Protein AF-Q2U167-F1 (afdb_monomer_lite)

pLDDT: mean 72.52, std 19.43, range [22.95, 98.12]

Foldseek 3Di:
DDDDDPPPPPPPVVVPPPPDAPFQDDPNDGDPDLADDAFDWDDDDLQKDKDFLPRPQWDWFAFADPLRFEAADDADDDDQDAGFGKTKGWFAFDLPDQWFKKKFAAAPLFDAQHKKWKAKQPDDIDIHTDHHPTMTIPTGRPPPSPVPDDSRDTMIIIMTGHTGMMIGGNPGDGHHDDAAPAEEEEEAAQQQQQPPPSVRNCRHPVCCVQVVVVRYGYYYHHDDPQASYHDHPSCCVVPNPDGHGTDLVVDDQHQEYEYHDDPVCVDPVNVPDPVNVVVVVVVVVVVSCVSRVNHWYWYWYDDVVDTDIDID

Radius of gyration: 22.04 Å; chains: 1; bounding box: 71×58×54 Å

InterPro domains:
  IPR013830 SGNH hydrolase-type esterase domain [PF13472] (187-299)
  IPR036514 SGNH hydrolase superfamily [G3DSA:3.40.50.1110] (180-308)
  IPR052762 Plant cell wall deacetylase/carbohydrate esterase [PTHR37834] (20-301)

Structure (mmCIF, N/CA/C/O backbone):
data_AF-Q2U167-F1
#
_entry.id   AF-Q2U167-F1
#
loop_
_atom_site.group_PDB
_atom_site.id
_atom_site.type_symbol
_atom_site.label_atom_id
_atom_site.label_alt_id
_atom_site.label_comp_id
_atom_site.label_asym_id
_atom_site.label_entity_id
_atom_site.label_seq_id
_atom_site.pdbx_PDB_ins_code
_atom_site.Cartn_x
_atom_site.Cartn_y
_atom_site.Cartn_z
_atom_site.occupancy
_atom_site.B_iso_or_equiv
_atom_site.auth_seq_id
_atom_site.auth_comp_id
_atom_site.auth_asym_id
_atom_site.auth_atom_id
_atom_site.pdbx_PDB_model_num
ATOM 1 N N . MET A 1 1 ? 42.298 40.281 26.535 1.00 43.62 1 MET A N 1
ATOM 2 C CA . MET A 1 1 ? 41.831 39.320 25.508 1.00 43.62 1 MET A CA 1
ATOM 3 C C . MET A 1 1 ? 41.510 38.003 26.213 1.00 43.62 1 MET A C 1
ATOM 5 O O . MET A 1 1 ? 42.345 37.119 26.258 1.00 43.62 1 MET A O 1
ATOM 9 N N . ILE A 1 2 ? 40.491 37.937 27.071 1.00 37.03 2 ILE A N 1
ATOM 10 C CA . ILE A 1 2 ? 39.039 38.041 26.816 1.00 37.03 2 ILE A CA 1
ATOM 11 C C . ILE A 1 2 ? 38.534 36.812 26.049 1.00 37.03 2 ILE A C 1
ATOM 13 O O . ILE A 1 2 ? 38.698 36.715 24.839 1.00 37.03 2 ILE A O 1
ATOM 17 N N . PHE A 1 3 ? 37.952 35.884 26.816 1.00 41.66 3 PHE A N 1
ATOM 18 C CA . PHE A 1 3 ? 36.673 35.227 26.531 1.00 41.66 3 PHE A CA 1
ATOM 19 C C . PHE A 1 3 ? 36.336 35.024 25.045 1.00 41.66 3 PHE A C 1
ATOM 21 O O . PHE A 1 3 ? 35.508 35.741 24.495 1.00 41.66 3 PHE A O 1
ATOM 28 N N . ALA A 1 4 ? 36.946 34.039 24.382 1.00 44.22 4 ALA A N 1
ATOM 29 C CA . ALA A 1 4 ? 36.560 33.707 23.003 1.00 44.22 4 ALA A CA 1
ATOM 30 C C . ALA A 1 4 ? 36.734 32.227 22.617 1.00 44.22 4 ALA A C 1
ATOM 32 O O . ALA A 1 4 ? 36.841 31.915 21.433 1.00 44.22 4 ALA A O 1
ATOM 33 N N . ARG A 1 5 ? 36.788 31.290 23.578 1.00 43.56 5 ARG A N 1
ATOM 34 C CA . ARG A 1 5 ? 36.933 29.853 23.249 1.00 43.56 5 ARG A CA 1
ATOM 35 C C . ARG A 1 5 ? 36.017 28.873 23.981 1.00 43.56 5 ARG A C 1
ATOM 37 O O . ARG A 1 5 ? 36.070 27.691 23.679 1.00 43.56 5 ARG A O 1
ATOM 44 N N . LEU A 1 6 ? 35.120 29.342 24.847 1.00 43.50 6 LEU A N 1
ATOM 45 C CA . LEU A 1 6 ? 34.178 28.476 25.580 1.00 43.50 6 LEU A CA 1
ATOM 46 C C . LEU A 1 6 ? 32.710 28.629 25.148 1.00 43.50 6 LEU A C 1
ATOM 48 O O . LEU A 1 6 ? 31.824 28.089 25.791 1.00 43.50 6 LEU A O 1
ATOM 52 N N . MET A 1 7 ? 32.439 29.320 24.036 1.00 44.41 7 MET A N 1
ATOM 53 C CA . MET A 1 7 ? 31.071 29.663 23.616 1.00 44.41 7 MET A CA 1
ATOM 54 C C . MET A 1 7 ? 30.763 29.251 22.166 1.00 44.41 7 MET A C 1
ATOM 56 O O . MET A 1 7 ? 30.062 29.951 21.444 1.00 44.41 7 MET A O 1
ATOM 60 N N . ARG A 1 8 ? 31.324 28.123 21.705 1.00 40.72 8 ARG A N 1
ATOM 61 C CA . ARG A 1 8 ? 31.013 27.543 20.379 1.00 40.72 8 ARG A CA 1
ATOM 62 C C . ARG A 1 8 ? 30.449 26.120 20.409 1.00 40.72 8 ARG A C 1
ATOM 64 O O . ARG A 1 8 ? 30.149 25.587 19.352 1.00 40.72 8 ARG A O 1
ATOM 71 N N . PHE A 1 9 ? 30.227 25.543 21.590 1.00 41.12 9 PHE A N 1
ATOM 72 C CA . PHE A 1 9 ? 29.610 24.215 21.728 1.00 41.12 9 PHE A CA 1
ATOM 73 C C . PHE A 1 9 ? 28.210 24.225 22.363 1.00 41.12 9 PHE A C 1
ATOM 75 O O . PHE A 1 9 ? 27.653 23.164 22.610 1.00 41.12 9 PHE A O 1
ATOM 82 N N . SER A 1 10 ? 27.596 25.397 22.569 1.00 49.62 10 SER A N 1
ATOM 83 C CA . SER A 1 10 ? 26.282 25.505 23.239 1.00 49.62 10 SER A CA 1
ATOM 84 C C . SER A 1 10 ? 25.165 26.112 22.383 1.00 49.62 10 SER A C 1
ATOM 86 O O . SER A 1 10 ? 24.144 26.513 22.923 1.00 49.62 10 SER A O 1
ATOM 88 N N . LEU A 1 11 ? 25.325 26.170 21.056 1.00 38.38 11 LEU A N 1
ATOM 89 C CA . LEU A 1 11 ? 24.250 26.589 20.135 1.00 38.38 11 LEU A CA 1
ATOM 90 C C . LEU A 1 11 ? 23.895 25.533 19.073 1.00 38.38 11 LEU A C 1
ATOM 92 O O . LEU A 1 11 ? 22.996 25.758 18.273 1.00 38.38 11 LEU A O 1
ATOM 96 N N . LEU A 1 12 ? 24.549 24.366 19.080 1.00 41.28 12 LEU A N 1
ATOM 97 C CA . LEU A 1 12 ? 24.262 23.269 18.141 1.00 41.28 12 LEU A CA 1
ATOM 98 C C . LEU A 1 12 ? 23.273 22.225 18.685 1.00 41.28 12 LEU A C 1
ATOM 100 O O . LEU A 1 12 ? 22.816 21.372 17.934 1.00 41.28 12 LEU A O 1
ATOM 104 N N . SER A 1 13 ? 22.890 22.310 19.959 1.00 42.41 13 SER A N 1
ATOM 105 C CA . SER A 1 13 ? 21.926 21.396 20.587 1.00 42.41 13 SER A CA 1
ATOM 106 C C . SER A 1 13 ? 20.479 21.909 20.590 1.00 42.41 13 SER A C 1
ATOM 108 O O . SER A 1 13 ? 19.594 21.196 21.049 1.00 42.41 13 SER A O 1
ATOM 110 N N . LEU A 1 14 ? 20.206 23.100 20.040 1.00 39.25 14 LEU A N 1
ATOM 111 C CA . LEU A 1 14 ? 18.851 23.673 19.966 1.00 39.25 14 LEU A CA 1
ATOM 112 C C . LEU A 1 14 ? 18.219 23.623 18.562 1.00 39.25 14 LEU A C 1
ATOM 114 O O . LEU A 1 14 ? 17.213 24.278 18.319 1.00 39.25 14 LEU A O 1
ATOM 118 N N . ALA A 1 15 ? 18.797 22.855 17.633 1.00 39.44 15 ALA A N 1
ATOM 119 C CA . ALA A 1 15 ? 18.212 22.614 16.307 1.00 39.44 15 ALA A CA 1
ATOM 120 C C . ALA A 1 15 ? 17.460 21.269 16.212 1.00 39.44 15 ALA A C 1
ATOM 122 O O . ALA A 1 15 ? 16.818 20.986 15.206 1.00 39.44 15 ALA A O 1
ATOM 123 N N . TRP A 1 16 ? 17.498 20.448 17.266 1.00 39.53 16 TRP A N 1
ATOM 124 C CA . TRP A 1 16 ? 16.956 19.081 17.283 1.00 39.53 16 TRP A CA 1
ATOM 125 C C . TRP A 1 16 ? 15.546 18.979 17.888 1.00 39.53 16 TRP A C 1
ATOM 127 O O . TRP A 1 16 ? 15.163 17.940 18.418 1.00 39.53 16 TRP A O 1
ATOM 137 N N . ALA A 1 17 ? 14.758 20.054 17.817 1.00 39.97 17 ALA A N 1
ATOM 138 C CA . ALA A 1 17 ? 13.388 20.073 18.335 1.00 39.97 17 ALA A CA 1
ATOM 139 C C . ALA A 1 17 ? 12.352 20.634 17.346 1.00 39.97 17 ALA A C 1
ATOM 141 O O . ALA A 1 17 ? 11.247 20.979 17.755 1.00 39.97 17 ALA A O 1
ATOM 142 N N . PHE A 1 18 ? 12.650 20.684 16.042 1.00 36.53 18 PHE A N 1
ATOM 143 C CA . PHE A 1 18 ? 11.608 20.941 15.043 1.00 36.53 18 PHE A CA 1
ATOM 144 C C . PHE A 1 18 ? 10.856 19.647 14.707 1.00 36.53 18 PHE A C 1
ATOM 146 O O . PHE A 1 18 ? 11.077 18.976 13.693 1.00 36.53 18 PHE A O 1
ATOM 153 N N . GLN A 1 19 ? 9.912 19.314 15.587 1.00 36.56 19 GLN A N 1
ATOM 154 C CA . GLN A 1 19 ? 8.743 18.515 15.231 1.00 36.56 19 GLN A CA 1
ATOM 155 C C . GLN A 1 19 ? 7.910 19.326 14.221 1.00 36.56 19 GLN A C 1
ATOM 157 O O . GLN A 1 19 ? 6.972 20.009 14.601 1.00 36.56 19 GLN A O 1
ATOM 162 N N . ALA A 1 20 ? 8.288 19.353 12.941 1.00 42.53 20 ALA A N 1
ATOM 163 C CA . ALA A 1 20 ? 7.411 19.910 11.916 1.00 42.53 20 ALA A CA 1
ATOM 164 C C . ALA A 1 20 ? 6.233 18.948 11.680 1.00 42.53 20 ALA A C 1
ATOM 166 O O . ALA A 1 20 ? 6.399 17.741 11.492 1.00 42.53 20 ALA A O 1
ATOM 167 N N . ALA A 1 21 ? 5.028 19.484 11.737 1.00 47.09 21 ALA A N 1
ATOM 168 C CA . ALA A 1 21 ? 3.850 18.777 11.277 1.00 47.09 21 ALA A CA 1
ATOM 169 C C . ALA A 1 21 ? 4.003 18.455 9.776 1.00 47.09 21 ALA A C 1
ATOM 171 O O . ALA A 1 21 ? 4.746 19.130 9.058 1.00 47.09 21 ALA A O 1
ATOM 172 N N . ALA A 1 22 ? 3.347 17.400 9.293 1.00 53.19 22 ALA A N 1
ATOM 173 C CA . ALA A 1 22 ? 3.234 17.153 7.861 1.00 53.19 22 ALA A CA 1
ATOM 174 C C . ALA A 1 22 ? 2.327 18.235 7.247 1.00 53.19 22 ALA A C 1
ATOM 176 O O . ALA A 1 22 ? 1.104 18.159 7.340 1.00 53.19 22 ALA A O 1
ATOM 177 N N . THR A 1 23 ? 2.927 19.273 6.669 1.00 56.25 23 THR A N 1
ATOM 178 C CA . THR A 1 23 ? 2.196 20.352 6.003 1.00 56.25 23 THR A CA 1
ATOM 179 C C . THR A 1 23 ? 1.696 19.869 4.643 1.00 56.25 23 THR A C 1
ATOM 181 O O . THR A 1 23 ? 2.484 19.643 3.725 1.00 56.25 23 THR A O 1
ATOM 184 N N . ILE A 1 24 ? 0.381 19.721 4.493 1.00 59.66 24 ILE A N 1
ATOM 185 C CA . ILE A 1 24 ? -0.242 19.476 3.187 1.00 59.66 24 ILE A CA 1
ATOM 186 C C . ILE A 1 24 ? -0.269 20.792 2.437 1.00 59.66 24 ILE A C 1
ATOM 188 O O . ILE A 1 24 ? -0.703 21.801 2.989 1.00 59.66 24 ILE A O 1
ATOM 192 N N . LEU A 1 25 ? 0.190 20.783 1.190 1.00 56.25 25 LEU A N 1
ATOM 193 C CA . LEU A 1 25 ? 0.154 21.966 0.347 1.00 56.25 25 LEU A CA 1
ATOM 194 C C . LEU A 1 25 ? -1.090 21.954 -0.544 1.00 56.25 25 LEU A C 1
ATOM 196 O O . LEU A 1 25 ? -1.375 20.968 -1.219 1.00 56.25 25 LEU A O 1
ATOM 200 N N . GLU A 1 26 ? -1.792 23.081 -0.592 1.00 42.78 26 GLU A N 1
ATOM 201 C CA . GLU A 1 26 ? -2.840 23.370 -1.569 1.00 42.78 26 GLU A CA 1
ATOM 202 C C . GLU A 1 26 ? -2.384 24.578 -2.395 1.00 42.78 26 GLU A C 1
ATOM 204 O O . GLU A 1 26 ? -2.102 25.645 -1.852 1.00 42.78 26 GLU A O 1
ATOM 209 N N . ASN A 1 27 ? -2.222 24.403 -3.712 1.00 39.78 27 ASN A N 1
ATOM 210 C CA . ASN A 1 27 ? -1.706 25.442 -4.620 1.00 39.78 27 ASN A CA 1
ATOM 211 C C . ASN A 1 27 ? -0.366 26.073 -4.176 1.00 39.78 27 ASN A C 1
ATOM 213 O O . ASN A 1 27 ? -0.134 27.269 -4.350 1.00 39.78 27 ASN A O 1
ATOM 217 N N . GLY A 1 28 ? 0.533 25.266 -3.601 1.00 46.31 28 GLY A N 1
ATOM 218 C CA . GLY A 1 28 ? 1.858 25.715 -3.159 1.00 46.31 28 GLY A CA 1
ATOM 219 C C . GLY A 1 28 ? 1.867 26.514 -1.850 1.00 46.31 28 GLY A C 1
ATOM 220 O O . GLY A 1 28 ? 2.877 27.141 -1.543 1.00 46.31 28 GLY A O 1
ATOM 221 N N . GLN A 1 29 ? 0.770 26.507 -1.089 1.00 42.41 29 GLN A N 1
ATOM 222 C CA . GLN A 1 29 ? 0.667 27.097 0.249 1.00 42.41 29 GLN A CA 1
ATOM 223 C C . GLN A 1 29 ? 0.309 26.027 1.280 1.00 42.41 29 GLN A C 1
ATOM 225 O O . GLN A 1 29 ? -0.371 25.059 0.949 1.00 42.41 29 GLN A O 1
ATOM 230 N N . GLU A 1 30 ? 0.743 26.209 2.528 1.00 63.69 30 GLU A N 1
ATOM 231 C CA . GLU A 1 30 ? 0.314 25.380 3.658 1.00 63.69 30 GLU A CA 1
ATOM 232 C C . GLU A 1 30 ? -1.211 25.407 3.796 1.00 63.69 30 GLU A C 1
ATOM 234 O O . GLU A 1 30 ? -1.829 26.465 3.935 1.00 63.69 30 GLU A O 1
ATOM 239 N N . ARG A 1 31 ? -1.828 24.226 3.755 1.00 59.25 31 ARG A N 1
ATOM 240 C CA . ARG A 1 31 ? -3.261 24.060 3.961 1.00 59.25 31 ARG A CA 1
ATOM 241 C C . ARG A 1 31 ? -3.559 24.288 5.442 1.00 59.25 31 ARG A C 1
ATOM 243 O O . ARG A 1 31 ? -3.222 23.461 6.279 1.00 59.25 31 ARG A O 1
ATOM 250 N N . LEU A 1 32 ? -4.207 25.413 5.752 1.00 45.88 32 LEU A N 1
ATOM 251 C CA . LEU A 1 32 ? -4.467 25.904 7.119 1.00 45.88 32 LEU A CA 1
ATOM 252 C C . LEU A 1 32 ? -5.311 24.961 7.993 1.00 45.88 32 LEU A C 1
ATOM 254 O O . LEU A 1 32 ? -5.253 25.028 9.216 1.00 45.88 32 LEU A O 1
ATOM 258 N N . ASN A 1 33 ? -6.109 24.101 7.368 1.00 53.94 33 ASN A N 1
ATOM 259 C CA . ASN A 1 33 ? -6.854 23.035 8.021 1.00 53.94 33 ASN A CA 1
ATOM 260 C C . ASN A 1 33 ? -6.815 21.829 7.078 1.00 53.94 33 ASN A C 1
ATOM 262 O O . ASN A 1 33 ? -7.691 21.719 6.212 1.00 53.94 33 ASN A O 1
ATOM 266 N N . PRO A 1 34 ? -5.754 21.000 7.131 1.00 57.50 34 PRO A N 1
ATOM 267 C CA . PRO A 1 34 ? -5.591 19.939 6.156 1.00 57.50 34 PRO A CA 1
ATOM 268 C C . PRO A 1 34 ? -6.799 19.002 6.171 1.00 57.50 34 PRO A C 1
ATOM 270 O O . PRO A 1 34 ? -7.307 18.720 5.090 1.00 57.50 34 PRO A O 1
ATOM 273 N N . TYR A 1 35 ? -7.329 18.655 7.358 1.00 63.88 35 TYR A N 1
ATOM 274 C CA . TYR A 1 35 ? -8.566 17.878 7.503 1.00 63.88 35 TYR A CA 1
ATOM 275 C C . TYR A 1 35 ? -9.304 18.141 8.833 1.00 63.88 35 TYR A C 1
ATOM 277 O O . TYR A 1 35 ? -8.753 17.835 9.896 1.00 63.88 35 TYR A O 1
ATOM 285 N N . PRO A 1 36 ? -10.557 18.638 8.814 1.00 56.62 36 PRO A N 1
ATOM 286 C CA . PRO A 1 36 ? -11.461 18.518 9.959 1.00 56.62 36 PRO A CA 1
ATOM 287 C C . PRO A 1 36 ? -11.874 17.042 10.146 1.00 56.62 36 PRO A C 1
ATOM 289 O O . PRO A 1 36 ? -12.210 16.393 9.162 1.00 56.62 36 PRO A O 1
ATOM 292 N N . GLY A 1 37 ? -11.866 16.522 11.382 1.00 68.06 37 GLY A N 1
ATOM 293 C CA . GLY A 1 37 ? -12.285 15.135 11.683 1.00 68.06 37 GLY A CA 1
ATOM 294 C C . GLY A 1 37 ? -11.143 14.144 11.953 1.00 68.06 37 GLY A C 1
ATOM 295 O O . GLY A 1 37 ? -11.096 13.075 11.357 1.00 68.06 37 GLY A O 1
ATOM 296 N N . GLN A 1 38 ? -10.202 14.507 12.831 1.00 82.50 38 GLN A N 1
ATOM 297 C CA . GLN A 1 38 ? -9.134 13.599 13.276 1.00 82.50 38 GLN A CA 1
ATOM 298 C C . GLN A 1 38 ? -9.711 12.419 14.070 1.00 82.50 38 GLN A C 1
ATOM 300 O O . GLN A 1 38 ? -10.614 12.622 14.879 1.00 82.50 38 GLN A O 1
ATOM 305 N N . ALA A 1 39 ? -9.140 11.227 13.886 1.00 87.12 39 ALA A N 1
ATOM 306 C CA . ALA A 1 39 ? -9.434 10.071 14.725 1.00 87.12 39 ALA A CA 1
ATOM 307 C C . ALA A 1 39 ? -8.976 10.338 16.168 1.00 87.12 39 ALA A C 1
ATOM 309 O O . ALA A 1 39 ? -7.882 10.870 16.394 1.00 87.12 39 ALA A O 1
ATOM 310 N N . GLU A 1 40 ? -9.792 9.960 17.149 1.00 90.12 40 GLU A N 1
ATOM 311 C CA . GLU A 1 40 ? -9.450 10.132 18.560 1.00 90.12 40 GLU A CA 1
ATOM 312 C C . GLU A 1 40 ? -8.445 9.062 19.003 1.00 90.12 40 GLU A C 1
ATOM 314 O O . GLU A 1 40 ? -8.587 7.879 18.686 1.00 90.12 40 GLU A O 1
ATOM 319 N N . GLN A 1 41 ? -7.411 9.464 19.747 1.00 93.12 41 GLN A N 1
ATOM 320 C CA . GLN A 1 41 ? -6.510 8.509 20.387 1.00 93.12 41 GLN A CA 1
ATOM 321 C C . GLN A 1 41 ? -7.225 7.848 21.570 1.00 93.12 41 GLN A C 1
ATOM 323 O O . GLN A 1 41 ? -7.682 8.535 22.481 1.00 93.12 41 GLN A O 1
ATOM 328 N N . VAL A 1 42 ? -7.254 6.517 21.601 1.00 93.69 42 VAL A N 1
ATOM 329 C CA . VAL A 1 42 ? -7.970 5.744 22.623 1.00 93.69 42 VAL A CA 1
ATOM 330 C C . VAL A 1 42 ? -7.036 4.849 23.429 1.00 93.69 42 VAL A C 1
ATOM 332 O O . VAL A 1 42 ? -5.970 4.437 22.969 1.00 93.69 42 VAL A O 1
ATOM 335 N N . SER A 1 43 ? -7.450 4.537 24.658 1.00 94.19 43 SER A N 1
ATOM 336 C CA . SER A 1 43 ? -6.846 3.468 25.457 1.00 94.19 43 SER A CA 1
ATOM 337 C C . SER A 1 43 ? -7.626 2.178 25.234 1.00 94.19 43 SER A C 1
ATOM 339 O O . SER A 1 43 ? -8.853 2.180 25.303 1.00 94.19 43 SER A O 1
ATOM 341 N N . VAL A 1 44 ? -6.916 1.084 24.967 1.00 91.06 44 VAL A N 1
ATOM 342 C CA . VAL A 1 44 ? -7.522 -0.235 24.768 1.00 91.06 44 VAL A CA 1
ATOM 343 C C . VAL A 1 44 ? -7.598 -0.957 26.113 1.00 91.06 44 VAL A C 1
ATOM 345 O O . VAL A 1 44 ? -6.577 -1.157 26.769 1.00 91.06 44 VAL A O 1
ATOM 348 N N . ASP A 1 45 ? -8.806 -1.345 26.508 1.00 91.31 45 ASP A N 1
ATOM 349 C CA . ASP A 1 45 ? -9.120 -2.124 27.707 1.00 91.31 45 ASP A CA 1
ATOM 350 C C . ASP A 1 45 ? -9.987 -3.356 27.364 1.00 91.31 45 ASP A C 1
ATOM 352 O O . ASP A 1 45 ? -10.168 -3.699 26.193 1.00 91.31 45 ASP A O 1
ATOM 356 N N . ASP A 1 46 ? -10.549 -4.014 28.380 1.00 89.50 46 ASP A N 1
ATOM 357 C CA . ASP A 1 46 ? -11.367 -5.227 28.231 1.00 89.50 46 ASP A CA 1
ATOM 358 C C . ASP A 1 46 ? -12.683 -5.011 27.449 1.00 89.50 46 ASP A C 1
ATOM 360 O O . ASP A 1 46 ? -13.375 -5.977 27.118 1.00 89.50 46 ASP A O 1
ATOM 364 N N . SER A 1 47 ? -13.056 -3.764 27.129 1.00 88.31 47 SER A N 1
ATOM 365 C CA . SER A 1 47 ? -14.201 -3.468 26.255 1.00 88.31 47 SER A CA 1
ATOM 366 C C . SER A 1 47 ? -13.910 -3.720 24.771 1.00 88.31 47 SER A C 1
ATOM 368 O O . SER A 1 47 ? -14.843 -3.741 23.958 1.00 88.31 47 SER A O 1
ATOM 370 N N . TRP A 1 48 ? -12.646 -3.964 24.417 1.00 91.25 48 TRP A N 1
ATOM 371 C CA . TRP A 1 48 ? -12.192 -4.206 23.055 1.00 91.25 48 TRP A CA 1
ATOM 372 C C . TRP A 1 48 ? -11.828 -5.669 22.819 1.00 91.25 48 TRP A C 1
ATOM 374 O O . TRP A 1 48 ? -11.143 -6.314 23.609 1.00 91.25 48 TRP A O 1
ATOM 384 N N . LYS A 1 49 ? -12.217 -6.181 21.654 1.00 91.25 49 LYS A N 1
ATOM 385 C CA . LYS A 1 49 ? -11.670 -7.410 21.089 1.00 91.25 49 LYS A CA 1
ATOM 386 C C . LYS A 1 49 ? -10.515 -7.060 20.156 1.00 91.25 49 LYS A C 1
ATOM 388 O O . LYS A 1 49 ? -10.703 -6.278 19.226 1.00 91.25 49 LYS A O 1
ATOM 393 N N . SER A 1 50 ? -9.350 -7.662 20.389 1.00 93.62 50 SER A N 1
ATOM 394 C CA . SER A 1 50 ? -8.127 -7.423 19.613 1.00 93.62 50 SER A CA 1
ATOM 395 C C . SER A 1 50 ? -7.874 -8.508 18.564 1.00 93.62 50 SER A C 1
ATOM 397 O O . SER A 1 50 ? -8.111 -9.691 18.815 1.00 93.62 50 SER A O 1
ATOM 399 N N . TYR A 1 51 ? -7.345 -8.089 17.419 1.00 87.12 51 TYR A N 1
ATOM 400 C CA . TYR A 1 51 ? -6.799 -8.919 16.352 1.00 87.12 51 TYR A CA 1
ATOM 401 C C . TYR A 1 51 ? -5.388 -8.412 16.055 1.00 87.12 51 TYR A C 1
ATOM 403 O O . TYR A 1 51 ? -5.225 -7.253 15.675 1.00 87.12 51 TYR A O 1
ATOM 411 N N . GLY A 1 52 ? -4.375 -9.258 16.247 1.00 91.00 52 GLY A N 1
ATOM 412 C CA . GLY A 1 52 ? -3.000 -8.917 15.875 1.00 91.00 52 GLY A CA 1
ATOM 413 C C . GLY A 1 52 ? -2.839 -8.807 14.358 1.00 91.00 52 GLY A C 1
ATOM 414 O O . GLY A 1 52 ? -3.685 -9.289 13.606 1.00 91.00 52 GLY A O 1
ATOM 415 N N . ALA A 1 53 ? -1.745 -8.196 13.905 1.00 85.19 53 ALA A N 1
ATOM 416 C CA . ALA A 1 53 ? -1.411 -8.073 12.484 1.00 85.19 53 ALA A CA 1
ATOM 417 C C . ALA A 1 53 ? -1.407 -9.417 11.716 1.00 85.19 53 ALA A C 1
ATOM 419 O O . ALA A 1 53 ? -1.663 -9.448 10.518 1.00 85.19 53 ALA A O 1
ATOM 420 N N . ASP A 1 54 ? -1.177 -10.544 12.391 1.00 88.06 54 ASP A N 1
ATOM 421 C CA . ASP A 1 54 ? -1.193 -11.888 11.805 1.00 88.06 54 ASP A CA 1
ATOM 422 C C . ASP A 1 54 ? -2.577 -12.559 11.765 1.00 88.06 54 ASP A C 1
ATOM 424 O O . ASP A 1 54 ? -2.698 -13.711 11.335 1.00 88.06 54 ASP A O 1
ATOM 428 N N . ALA A 1 55 ? -3.633 -11.865 12.197 1.00 86.00 55 ALA A N 1
ATOM 429 C CA . ALA A 1 55 ? -4.984 -12.406 12.209 1.00 86.00 55 ALA A CA 1
ATOM 430 C C . ALA A 1 55 ? -5.478 -12.745 10.793 1.00 86.00 55 ALA A C 1
ATOM 432 O O . ALA A 1 55 ? -5.420 -11.934 9.870 1.00 86.00 55 ALA A O 1
ATOM 433 N N . SER A 1 56 ? -6.048 -13.941 10.630 1.00 85.12 56 SER A N 1
ATOM 434 C CA . SER A 1 56 ? -6.550 -14.452 9.342 1.00 85.12 56 SER A CA 1
ATOM 435 C C . SER A 1 56 ? -7.696 -13.633 8.731 1.00 85.12 56 SER A C 1
ATOM 437 O O . SER A 1 56 ? -7.988 -13.733 7.539 1.00 85.12 56 SER A O 1
ATOM 439 N N . GLU A 1 57 ? -8.358 -12.835 9.563 1.00 80.94 57 GLU A N 1
ATOM 440 C CA . GLU A 1 57 ? -9.432 -11.915 9.230 1.00 80.94 57 GLU A CA 1
ATOM 441 C C . GLU A 1 57 ? -8.914 -10.648 8.534 1.00 80.94 57 GLU A C 1
ATOM 443 O O . GLU A 1 57 ? -9.669 -9.959 7.850 1.00 80.94 57 GLU A O 1
ATOM 448 N N . ILE A 1 58 ? -7.627 -10.340 8.675 1.00 78.69 58 ILE A N 1
ATOM 449 C CA . ILE A 1 58 ? -6.994 -9.176 8.071 1.00 78.69 58 ILE A CA 1
ATOM 450 C C . ILE A 1 58 ? -6.535 -9.526 6.651 1.00 78.69 58 ILE A C 1
ATOM 452 O O . ILE A 1 58 ? -5.892 -10.546 6.413 1.00 78.69 58 ILE A O 1
ATOM 456 N N . SER A 1 59 ? -6.874 -8.674 5.679 1.00 77.81 59 SER A N 1
ATOM 457 C CA . SER A 1 59 ? -6.396 -8.808 4.298 1.00 77.81 59 SER A CA 1
ATOM 458 C C . SER A 1 59 ? -5.400 -7.696 3.973 1.00 77.81 59 SER A C 1
ATOM 460 O O . SER A 1 59 ? -5.698 -6.503 4.029 1.00 77.81 59 SER A O 1
ATOM 462 N N . TYR A 1 60 ? -4.183 -8.094 3.632 1.00 78.06 60 TYR A N 1
ATOM 463 C CA . TYR A 1 60 ? -3.153 -7.170 3.180 1.00 78.06 60 TYR A CA 1
ATOM 464 C C . TYR A 1 60 ? -3.176 -7.079 1.659 1.00 78.06 60 TYR A C 1
ATOM 466 O O . TYR A 1 60 ? -3.337 -8.085 0.966 1.00 78.06 60 TYR A O 1
ATOM 474 N N . LYS A 1 61 ? -3.001 -5.865 1.139 1.00 75.88 61 LYS A N 1
ATOM 475 C CA . LYS A 1 61 ? -2.831 -5.606 -0.290 1.00 75.88 61 LYS A CA 1
ATOM 476 C C . LYS A 1 61 ? -1.485 -4.944 -0.537 1.00 75.88 61 LYS A C 1
ATOM 478 O O . LYS A 1 61 ? -0.933 -4.249 0.316 1.00 75.88 61 LYS A O 1
ATOM 483 N N . GLY A 1 62 ? -0.954 -5.132 -1.736 1.00 78.06 62 GLY A N 1
ATOM 484 C CA . GLY A 1 62 ? 0.426 -4.767 -2.016 1.00 78.06 62 GLY A CA 1
ATOM 485 C C . GLY A 1 62 ? 1.400 -5.772 -1.411 1.00 78.06 62 GLY A C 1
ATOM 486 O O . GLY A 1 62 ? 1.100 -6.956 -1.303 1.00 78.06 62 GLY A O 1
ATOM 487 N N . ARG A 1 63 ? 2.584 -5.300 -1.027 1.00 80.00 63 ARG A N 1
ATOM 488 C CA . ARG A 1 63 ? 3.641 -6.139 -0.454 1.00 80.00 63 ARG A CA 1
ATOM 489 C C . ARG A 1 63 ? 3.919 -5.760 0.981 1.00 80.00 63 ARG A C 1
ATOM 491 O O . ARG A 1 63 ? 3.897 -4.578 1.308 1.00 80.00 63 ARG A O 1
ATOM 498 N N . TRP A 1 64 ? 4.216 -6.750 1.800 1.00 79.25 64 TRP A N 1
ATOM 499 C CA . TRP A 1 64 ? 4.578 -6.599 3.201 1.00 79.25 64 TRP A CA 1
ATOM 500 C C . TRP A 1 64 ? 5.635 -7.642 3.567 1.00 79.25 64 TRP A C 1
ATOM 502 O O . TRP A 1 64 ? 5.722 -8.692 2.933 1.00 79.25 64 TRP A O 1
ATOM 512 N N . ASP A 1 65 ? 6.469 -7.343 4.552 1.00 79.31 65 ASP A N 1
ATOM 513 C CA . ASP A 1 65 ? 7.440 -8.299 5.080 1.00 79.31 65 ASP A CA 1
ATOM 514 C C . ASP A 1 65 ? 6.811 -9.246 6.116 1.00 79.31 65 ASP A C 1
ATOM 516 O O . ASP A 1 65 ? 5.626 -9.159 6.448 1.00 79.31 65 ASP A O 1
ATOM 520 N N . SER A 1 66 ? 7.617 -10.158 6.656 1.00 85.19 66 SER A N 1
ATOM 521 C CA . SER A 1 66 ? 7.212 -11.102 7.706 1.00 85.19 66 SER A CA 1
ATOM 522 C C . SER A 1 66 ? 6.730 -10.450 9.013 1.00 85.19 66 SER A C 1
ATOM 524 O O . SER A 1 66 ? 6.147 -11.136 9.850 1.00 85.19 66 SER A O 1
ATOM 526 N N . THR A 1 67 ? 6.926 -9.139 9.188 1.00 79.19 67 THR A N 1
ATOM 527 C CA . THR A 1 67 ? 6.403 -8.347 10.315 1.00 79.19 67 THR A CA 1
ATOM 528 C C . THR A 1 67 ? 5.129 -7.577 9.962 1.00 79.19 67 THR A C 1
ATOM 530 O O . THR A 1 67 ? 4.684 -6.738 10.741 1.00 79.19 67 THR A O 1
ATOM 533 N N . TYR A 1 68 ? 4.538 -7.846 8.791 1.00 76.38 68 TYR A N 1
ATOM 534 C CA . TYR A 1 68 ? 3.383 -7.127 8.243 1.00 76.38 68 TYR A CA 1
ATOM 535 C C . TYR A 1 68 ? 3.649 -5.637 8.007 1.00 76.38 68 TYR A C 1
ATOM 537 O O . TYR A 1 68 ? 2.730 -4.812 7.957 1.00 76.38 68 TYR A O 1
ATOM 545 N N . THR A 1 69 ? 4.920 -5.285 7.809 1.00 72.00 69 THR A N 1
ATOM 546 C CA . THR A 1 69 ? 5.322 -3.929 7.462 1.00 72.00 69 THR A CA 1
ATOM 547 C C . THR A 1 69 ? 5.450 -3.805 5.952 1.00 72.00 69 THR A C 1
ATOM 549 O O . THR A 1 69 ? 6.120 -4.591 5.290 1.00 72.00 69 THR A O 1
ATOM 552 N N . SER A 1 70 ? 4.824 -2.776 5.389 1.00 64.75 70 SER A N 1
ATOM 553 C CA . SER A 1 70 ? 5.028 -2.375 3.999 1.00 64.75 70 SER A CA 1
ATOM 554 C C . SER A 1 70 ? 5.729 -1.026 3.975 1.00 64.75 70 SER A C 1
ATOM 556 O O . SER A 1 70 ? 5.312 -0.089 4.662 1.00 64.75 70 SER A O 1
ATOM 558 N N . LEU A 1 71 ? 6.782 -0.908 3.174 1.00 61.25 71 LEU A N 1
ATOM 559 C CA . LEU A 1 71 ? 7.431 0.369 2.897 1.00 61.25 71 LEU A CA 1
ATOM 560 C C . LEU A 1 71 ? 7.532 0.531 1.391 1.00 61.25 71 LEU A C 1
ATOM 562 O O . LEU A 1 71 ? 8.564 0.201 0.825 1.00 61.25 71 LEU A O 1
ATOM 566 N N . PHE A 1 72 ? 6.484 1.040 0.751 1.00 54.59 72 PHE A N 1
ATOM 567 C CA . PHE A 1 72 ? 6.580 1.549 -0.614 1.00 54.59 72 PHE A CA 1
ATOM 568 C C . PHE A 1 72 ? 6.251 3.050 -0.603 1.00 54.59 72 PHE A C 1
ATOM 570 O O . PHE A 1 72 ? 5.281 3.464 0.037 1.00 54.59 72 PHE A O 1
ATOM 577 N N . LEU A 1 73 ? 7.073 3.831 -1.331 1.00 48.91 73 LEU A N 1
ATOM 578 C CA . LEU A 1 73 ? 7.069 5.303 -1.536 1.00 48.91 73 LEU A CA 1
ATOM 579 C C . LEU A 1 73 ? 7.654 6.116 -0.342 1.00 48.91 73 LEU A C 1
ATOM 581 O O . LEU A 1 73 ? 7.278 5.873 0.797 1.00 48.91 73 LEU A O 1
ATOM 585 N N . VAL A 1 74 ? 8.598 7.078 -0.426 1.00 34.53 74 VAL A N 1
ATOM 586 C CA . VAL A 1 74 ? 9.213 7.935 -1.473 1.00 34.53 74 VAL A CA 1
ATOM 587 C C . VAL A 1 74 ? 10.752 8.022 -1.271 1.00 34.53 74 VAL A C 1
ATOM 589 O O . VAL A 1 74 ? 11.246 7.957 -0.144 1.00 34.53 74 VAL A O 1
ATOM 592 N N . SER A 1 75 ? 11.498 8.228 -2.368 1.00 28.58 75 SER A N 1
ATOM 593 C CA . SER A 1 75 ? 12.962 8.397 -2.469 1.00 28.58 75 SER A CA 1
ATOM 594 C C . SER A 1 75 ? 13.558 9.629 -1.755 1.00 28.58 75 SER A C 1
ATOM 596 O O . SER A 1 75 ? 12.952 10.698 -1.709 1.00 28.58 75 SER A O 1
ATOM 598 N N . SER A 1 76 ? 14.803 9.468 -1.298 1.00 27.52 76 SER A N 1
ATOM 599 C CA . SER A 1 76 ? 15.696 10.371 -0.550 1.00 27.52 76 SER A CA 1
ATOM 600 C C . SER A 1 76 ? 15.786 11.839 -1.010 1.00 27.52 76 SER A C 1
ATOM 602 O O . SER A 1 76 ? 16.374 12.147 -2.048 1.00 27.52 76 SER A O 1
ATOM 604 N N . LEU A 1 77 ? 15.278 12.737 -0.165 1.00 22.95 77 LEU A N 1
ATOM 605 C CA . LEU A 1 77 ? 15.845 14.026 0.266 1.00 22.95 77 LEU A CA 1
ATOM 606 C C . LEU A 1 77 ? 14.812 14.586 1.256 1.00 22.95 77 LEU A C 1
ATOM 608 O O . LEU A 1 77 ? 13.719 14.958 0.846 1.00 22.95 77 LEU A O 1
ATOM 612 N N . ASP A 1 78 ? 15.128 14.502 2.550 1.00 26.31 78 ASP A N 1
ATOM 613 C CA . ASP A 1 78 ? 14.383 15.014 3.718 1.00 26.31 78 ASP A CA 1
ATOM 614 C C . ASP A 1 78 ? 13.321 16.082 3.353 1.00 26.31 78 ASP A C 1
ATOM 616 O O . ASP A 1 78 ? 13.655 17.123 2.790 1.00 26.31 78 ASP A O 1
ATOM 620 N N . LEU A 1 79 ? 12.014 15.824 3.509 1.00 26.53 79 LEU A N 1
ATOM 621 C CA . LEU A 1 79 ? 11.240 16.067 4.735 1.00 26.53 79 LEU A CA 1
ATOM 622 C C . LEU A 1 79 ? 9.928 15.238 4.714 1.00 26.53 79 LEU A C 1
ATOM 624 O O . LEU A 1 79 ? 9.130 15.349 3.793 1.00 26.53 79 LEU A O 1
ATOM 628 N N . ARG A 1 80 ? 9.698 14.410 5.749 1.00 36.31 80 ARG A N 1
ATOM 629 C CA . ARG A 1 80 ? 8.385 13.820 6.162 1.00 36.31 80 ARG A CA 1
ATOM 630 C C . ARG A 1 80 ? 7.434 13.293 5.060 1.00 36.31 80 ARG A C 1
ATOM 632 O O . ARG A 1 80 ? 6.229 13.496 5.140 1.00 36.31 80 ARG A O 1
ATOM 639 N N . ALA A 1 81 ? 7.949 12.530 4.098 1.00 30.47 81 ALA A N 1
ATOM 640 C CA . ALA A 1 81 ? 7.093 11.820 3.145 1.00 30.47 81 ALA A CA 1
ATOM 641 C C . ALA A 1 81 ? 6.333 10.634 3.783 1.00 30.47 81 ALA A C 1
ATOM 643 O O . ALA A 1 81 ? 6.876 9.900 4.618 1.00 30.47 81 ALA A O 1
ATOM 644 N N . ILE A 1 82 ? 5.071 10.527 3.375 1.00 35.78 82 ILE A N 1
ATOM 645 C CA . ILE A 1 82 ? 3.979 9.666 3.837 1.00 35.78 82 ILE A CA 1
ATOM 646 C C . ILE A 1 82 ? 4.267 8.180 3.558 1.00 35.78 82 ILE A C 1
ATOM 648 O O . ILE A 1 82 ? 4.842 7.840 2.530 1.00 35.78 82 ILE A O 1
ATOM 652 N N . ARG A 1 83 ? 3.887 7.300 4.495 1.00 46.00 83 ARG A N 1
ATOM 653 C CA . ARG A 1 83 ? 4.152 5.851 4.473 1.00 46.00 83 ARG A CA 1
ATOM 654 C C . ARG A 1 83 ? 2.869 5.113 4.102 1.00 46.00 83 ARG A C 1
ATOM 656 O O . ARG A 1 83 ? 1.905 5.213 4.853 1.00 46.00 83 ARG A O 1
ATOM 663 N N . TYR A 1 84 ? 2.849 4.355 3.008 1.00 39.06 84 TYR A N 1
ATOM 664 C CA . TYR A 1 84 ? 1.680 3.554 2.643 1.00 39.06 84 TYR A CA 1
ATOM 665 C C . TYR A 1 84 ? 2.043 2.068 2.489 1.00 39.06 84 TYR A C 1
ATOM 667 O O . TYR A 1 84 ? 2.715 1.680 1.540 1.00 39.06 84 TYR A O 1
ATOM 675 N N . ALA A 1 85 ? 1.528 1.237 3.399 1.00 35.75 85 ALA A N 1
ATOM 676 C CA . ALA A 1 85 ? 1.012 -0.091 3.050 1.00 35.75 85 ALA A CA 1
ATOM 677 C C . ALA A 1 85 ? -0.408 0.098 2.510 1.00 35.75 85 ALA A C 1
ATOM 679 O O . ALA A 1 85 ? -1.047 1.053 2.934 1.00 35.75 85 ALA A O 1
ATOM 680 N N . LEU A 1 86 ? -0.956 -0.771 1.659 1.00 39.81 86 LEU A N 1
ATOM 681 C CA . LEU A 1 86 ? -2.414 -0.840 1.514 1.00 39.81 86 LEU A CA 1
ATOM 682 C C . LEU A 1 86 ? -2.940 -1.931 2.449 1.00 39.81 86 LEU A C 1
ATOM 684 O O . LEU A 1 86 ? -2.784 -3.116 2.178 1.00 39.81 86 LEU A O 1
ATOM 688 N N . LEU A 1 87 ? -3.585 -1.547 3.540 1.00 38.91 87 LEU A N 1
ATOM 689 C CA . LEU A 1 87 ? -4.340 -2.476 4.364 1.00 38.91 87 LEU A CA 1
ATOM 690 C C . LEU A 1 87 ? -5.811 -2.405 3.934 1.00 38.91 87 LEU A C 1
ATOM 692 O O . LEU A 1 87 ? -6.470 -1.379 4.092 1.00 38.91 87 LEU A O 1
ATOM 696 N N . GLN A 1 88 ? -6.347 -3.485 3.373 1.00 35.44 88 GLN A N 1
ATOM 697 C CA . GLN A 1 88 ? -7.784 -3.577 3.126 1.00 35.44 88 GLN A CA 1
ATOM 698 C C . GLN A 1 88 ? -8.381 -4.547 4.141 1.00 35.44 88 GLN A C 1
ATOM 700 O O . GLN A 1 88 ? -8.346 -5.755 3.956 1.00 35.44 88 GLN A O 1
ATOM 705 N N . LEU A 1 89 ? -8.948 -4.027 5.225 1.00 36.97 89 LEU A N 1
ATOM 706 C CA . LEU A 1 89 ? -9.650 -4.850 6.201 1.00 36.97 89 LEU A CA 1
ATOM 707 C C . LEU A 1 89 ? -11.090 -5.080 5.751 1.00 36.97 89 LEU A C 1
ATOM 709 O O . LEU A 1 89 ? -11.845 -4.140 5.508 1.00 36.97 89 LEU A O 1
ATOM 713 N N . GLY A 1 90 ? -11.514 -6.338 5.712 1.00 31.95 90 GLY A N 1
ATOM 714 C CA . GLY A 1 90 ? -12.936 -6.639 5.834 1.00 31.95 90 GLY A CA 1
ATOM 715 C C . GLY A 1 90 ? -13.335 -6.441 7.294 1.00 31.95 90 GLY A C 1
ATOM 716 O O . GLY A 1 90 ? -12.640 -6.899 8.198 1.00 31.95 90 GLY A O 1
ATOM 717 N N . VAL A 1 91 ? -14.429 -5.735 7.564 1.00 36.75 91 VAL A N 1
ATOM 718 C CA . VAL A 1 91 ? -14.967 -5.610 8.923 1.00 36.75 91 VAL A CA 1
ATOM 719 C C . VAL A 1 91 ? -16.423 -6.066 8.891 1.00 36.75 91 VAL A C 1
ATOM 721 O O . VAL A 1 91 ? -17.320 -5.352 8.443 1.00 36.75 91 VAL A O 1
ATOM 724 N N . GLU A 1 92 ? -16.689 -7.277 9.380 1.00 36.59 92 GLU A N 1
ATOM 725 C CA . GLU A 1 92 ? -18.065 -7.738 9.600 1.00 36.59 92 GLU A CA 1
ATOM 726 C C . GLU A 1 92 ? -18.605 -7.120 10.890 1.00 36.59 92 GLU A C 1
ATOM 728 O O . GLU A 1 92 ? -18.542 -7.683 11.982 1.00 36.59 92 GLU A O 1
ATOM 733 N N . LEU A 1 93 ? -19.193 -5.938 10.764 1.00 39.53 93 LEU A N 1
ATOM 734 C CA . LEU A 1 93 ? -19.976 -5.369 11.849 1.00 39.53 93 LEU A CA 1
ATOM 735 C C . LEU A 1 93 ? -21.311 -6.124 11.926 1.00 39.53 93 LEU A C 1
ATOM 737 O O . LEU A 1 93 ? -22.213 -5.890 11.124 1.00 39.53 93 LEU A O 1
ATOM 741 N N . TYR A 1 94 ? -21.438 -7.057 12.875 1.00 34.41 94 TYR A N 1
ATOM 742 C CA . TYR A 1 94 ? -22.697 -7.776 13.084 1.00 34.41 94 TYR A CA 1
ATOM 743 C C . TYR A 1 94 ? -23.811 -6.826 13.529 1.00 34.41 94 TYR A C 1
ATOM 745 O O . TYR A 1 94 ? -23.672 -6.017 14.445 1.00 34.41 94 TYR A O 1
ATOM 753 N N . GLN A 1 95 ? -24.950 -7.011 12.873 1.00 34.72 95 GLN A N 1
ATOM 754 C CA . GLN A 1 95 ? -26.149 -6.179 12.822 1.00 34.72 95 GLN A CA 1
ATOM 755 C C . GLN A 1 95 ? -26.833 -5.826 14.163 1.00 34.72 95 GLN A C 1
ATOM 757 O O . GLN A 1 95 ? -27.734 -4.991 14.176 1.00 34.72 95 GLN A O 1
ATOM 762 N N . TRP A 1 96 ? -26.423 -6.389 15.301 1.00 32.59 96 TRP A N 1
ATOM 763 C CA . TRP A 1 96 ? -27.166 -6.257 16.568 1.00 32.59 96 TRP A CA 1
ATOM 764 C C . TRP A 1 96 ? -26.440 -5.477 17.665 1.00 32.59 96 TRP A C 1
ATOM 766 O O . TRP A 1 96 ? -26.939 -5.409 18.786 1.00 32.59 96 TRP A O 1
ATOM 776 N N . LEU A 1 97 ? -25.279 -4.888 17.369 1.00 39.22 97 LEU A N 1
ATOM 777 C CA . LEU A 1 97 ? -24.393 -4.382 18.412 1.00 39.22 97 LEU A CA 1
ATOM 778 C C . LEU A 1 97 ? -24.415 -2.861 18.511 1.00 39.22 97 LEU A C 1
ATOM 780 O O . LEU A 1 97 ? -24.095 -2.114 17.586 1.00 39.22 97 LEU A O 1
ATOM 784 N N . THR A 1 98 ? -24.809 -2.431 19.702 1.00 39.47 98 THR A N 1
ATOM 785 C CA . THR A 1 98 ? -24.969 -1.060 20.189 1.00 39.47 98 THR A CA 1
ATOM 786 C C . THR A 1 98 ? -23.649 -0.286 20.322 1.00 39.47 98 THR A C 1
ATOM 788 O O . THR A 1 98 ? -23.671 0.866 20.744 1.00 39.47 98 THR A O 1
ATOM 791 N N . PHE A 1 99 ? -22.512 -0.874 19.929 1.00 45.44 99 PHE A N 1
ATOM 792 C CA . PHE A 1 99 ? -21.175 -0.289 20.049 1.00 45.44 99 PHE A CA 1
ATOM 793 C C . PHE A 1 99 ? -20.393 -0.469 18.743 1.00 45.44 99 PHE A C 1
ATOM 795 O O . PHE A 1 99 ? -19.644 -1.419 18.540 1.00 45.44 99 PHE A O 1
ATOM 802 N N . ARG A 1 100 ? -20.612 0.456 17.806 1.00 68.00 100 ARG A N 1
ATOM 803 C CA . ARG A 1 100 ? -19.966 0.476 16.488 1.00 68.00 100 ARG A CA 1
ATOM 804 C C . ARG A 1 100 ? -18.624 1.191 16.583 1.00 68.00 100 ARG A C 1
ATOM 806 O O . ARG A 1 100 ? -18.520 2.348 16.187 1.00 68.00 100 ARG A O 1
ATOM 813 N N . GLN A 1 101 ? -17.635 0.513 17.158 1.00 80.31 101 GLN A N 1
ATOM 814 C CA . GLN A 1 101 ? -16.289 1.056 17.294 1.00 80.31 101 GLN A CA 1
ATOM 815 C C . GLN A 1 101 ? -15.236 0.185 16.623 1.00 80.31 101 GLN A C 1
ATOM 817 O O . GLN A 1 101 ? -15.259 -1.042 16.741 1.00 80.31 101 GLN A O 1
ATOM 822 N N . LEU A 1 102 ? -14.325 0.847 15.914 1.00 86.75 102 LEU A N 1
ATOM 823 C CA . LEU A 1 102 ? -13.127 0.253 15.340 1.00 86.75 102 LEU A CA 1
ATOM 824 C C . LEU A 1 102 ? -11.955 1.183 15.613 1.00 86.75 102 LEU A C 1
ATOM 826 O O . LEU A 1 102 ? -12.007 2.370 15.281 1.00 86.75 102 LEU A O 1
ATOM 830 N N . ALA A 1 103 ? -10.903 0.621 16.191 1.00 91.62 103 ALA A N 1
ATOM 831 C CA . ALA A 1 103 ? -9.640 1.294 16.404 1.00 91.62 103 ALA A CA 1
ATOM 832 C C . ALA A 1 103 ? -8.492 0.484 15.805 1.00 91.62 103 ALA A C 1
ATOM 834 O O . ALA A 1 103 ? -8.594 -0.726 15.604 1.00 91.62 103 ALA A O 1
ATOM 835 N N . VAL A 1 104 ? -7.389 1.161 15.518 1.00 91.19 104 VAL A N 1
ATOM 836 C CA . VAL A 1 104 ? -6.170 0.545 14.991 1.00 91.19 104 VAL A CA 1
ATOM 837 C C . VAL A 1 104 ? -4.987 1.059 15.797 1.00 91.19 104 VAL A C 1
ATOM 839 O O . VAL A 1 104 ? -4.877 2.270 16.008 1.00 91.19 104 VAL A O 1
ATOM 842 N N . SER A 1 105 ? -4.120 0.154 16.256 1.00 92.25 105 SER A N 1
ATOM 843 C CA . SER A 1 105 ? -2.800 0.508 16.781 1.00 92.25 105 SER A CA 1
ATOM 844 C C . SER A 1 105 ? -1.741 0.436 15.694 1.00 92.25 105 SER A C 1
ATOM 846 O O . SER A 1 105 ? -1.821 -0.345 14.743 1.00 92.25 105 SER A O 1
ATOM 848 N N . PHE A 1 106 ? -0.717 1.264 15.858 1.00 86.31 106 PHE A N 1
ATOM 849 C CA . PHE A 1 106 ? 0.356 1.426 14.888 1.00 86.31 106 PHE A CA 1
ATOM 850 C C . PHE A 1 106 ? 1.676 0.912 15.455 1.00 86.31 106 PHE A C 1
ATOM 852 O O . PHE A 1 106 ? 2.033 1.240 16.587 1.00 86.31 106 PHE A O 1
ATOM 859 N N . GLY A 1 107 ? 2.414 0.142 14.653 1.00 81.19 107 GLY A N 1
ATOM 860 C CA . GLY A 1 107 ? 3.695 -0.443 15.053 1.00 81.19 107 GLY A CA 1
ATOM 861 C C . GLY A 1 107 ? 4.816 0.586 15.228 1.00 81.19 107 GLY A C 1
ATOM 862 O O . GLY A 1 107 ? 4.706 1.744 14.807 1.00 81.19 107 GLY A O 1
ATOM 863 N N . GLU A 1 108 ? 5.929 0.146 15.817 1.00 80.62 108 GLU A N 1
ATOM 864 C CA . GLU A 1 108 ? 7.056 0.998 16.228 1.00 80.62 108 GLU A CA 1
ATOM 865 C C . GLU A 1 108 ? 7.748 1.757 15.081 1.00 80.62 108 GLU A C 1
ATOM 867 O O . GLU A 1 108 ? 8.356 2.806 15.304 1.00 80.62 108 GLU A O 1
ATOM 872 N N . HIS A 1 109 ? 7.636 1.271 13.841 1.00 74.75 109 HIS A N 1
ATOM 873 C CA . HIS A 1 109 ? 8.227 1.920 12.667 1.00 74.75 109 HIS A CA 1
ATOM 874 C C . HIS A 1 109 ? 7.329 3.011 12.058 1.00 74.75 109 HIS A C 1
ATOM 876 O O . HIS A 1 109 ? 7.724 3.691 11.098 1.00 74.75 109 HIS A O 1
ATOM 882 N N . THR A 1 110 ? 6.146 3.238 12.635 1.00 75.75 110 THR A N 1
ATOM 883 C CA . THR A 1 110 ? 5.258 4.339 12.258 1.00 75.75 110 THR A CA 1
ATOM 884 C C . THR A 1 110 ? 5.878 5.676 12.664 1.00 75.75 110 THR A C 1
ATOM 886 O O . THR A 1 110 ? 6.364 5.870 13.775 1.00 75.75 110 THR A O 1
ATOM 889 N N . SER A 1 111 ? 5.901 6.646 11.749 1.00 72.06 111 SER A N 1
ATOM 890 C CA . SER A 1 111 ? 6.404 7.980 12.093 1.00 72.06 111 SER A CA 1
ATOM 891 C C . SER A 1 111 ? 5.424 8.738 12.969 1.00 72.06 111 SER A C 1
ATOM 893 O O . SER A 1 111 ? 4.215 8.592 12.829 1.00 72.06 111 SER A O 1
ATOM 895 N N . LYS A 1 112 ? 5.969 9.583 13.844 1.00 75.62 112 LYS A N 1
ATOM 896 C CA . LYS A 1 112 ? 5.174 10.531 14.614 1.00 75.62 112 LYS A CA 1
ATOM 897 C C . LYS A 1 112 ? 4.372 11.442 13.677 1.00 75.62 112 LYS A C 1
ATOM 899 O O . LYS A 1 112 ? 4.942 11.977 12.723 1.00 75.62 112 LYS A O 1
ATOM 904 N N . ASP A 1 113 ? 3.094 11.615 14.001 1.00 75.31 113 ASP A N 1
ATOM 905 C CA . ASP A 1 113 ? 2.121 12.458 13.300 1.00 75.31 113 ASP A CA 1
ATOM 906 C C . ASP A 1 113 ? 2.031 12.168 11.791 1.00 75.31 113 ASP A C 1
ATOM 908 O O . ASP A 1 113 ? 1.823 13.077 10.981 1.00 75.31 113 ASP A O 1
ATOM 912 N N . VAL A 1 114 ? 2.201 10.905 11.384 1.00 73.00 114 VAL A N 1
ATOM 913 C CA . VAL A 1 114 ? 2.061 10.518 9.977 1.00 73.00 114 VAL A CA 1
ATOM 914 C C . VAL A 1 114 ? 0.599 10.601 9.559 1.00 73.00 114 VAL A C 1
ATOM 916 O O . VAL A 1 114 ? -0.292 10.166 10.283 1.00 73.00 114 VAL A O 1
ATOM 919 N N . LEU A 1 115 ? 0.355 11.169 8.382 1.00 75.12 115 LEU A N 1
ATOM 920 C CA . LEU A 1 115 ? -0.975 11.223 7.800 1.00 75.12 115 LEU A CA 1
ATOM 921 C C . LEU A 1 115 ? -1.334 9.859 7.203 1.00 75.12 115 LEU A C 1
ATOM 923 O O . LEU A 1 115 ? -0.645 9.381 6.300 1.00 75.12 115 LEU A O 1
ATOM 927 N N . VAL A 1 116 ? -2.430 9.272 7.667 1.00 77.81 116 VAL A N 1
ATOM 928 C CA . VAL A 1 116 ? -3.040 8.083 7.071 1.00 77.81 116 VAL A CA 1
ATOM 929 C C . VAL A 1 116 ? -4.338 8.458 6.385 1.00 77.81 116 VAL A C 1
ATOM 931 O O . VAL A 1 116 ? -5.030 9.385 6.805 1.00 77.81 116 VAL A O 1
ATOM 934 N N . ALA A 1 117 ? -4.659 7.719 5.330 1.00 79.06 117 ALA A N 1
ATOM 935 C CA . ALA A 1 117 ? -5.948 7.801 4.673 1.00 79.06 117 ALA A CA 1
ATOM 936 C C . ALA A 1 117 ? -6.743 6.532 4.956 1.00 79.06 117 ALA A C 1
ATOM 938 O O . ALA A 1 117 ? -6.180 5.431 4.910 1.00 79.06 117 ALA A O 1
ATOM 939 N N . TYR A 1 118 ? -8.030 6.699 5.227 1.00 79.62 118 TYR A N 1
ATOM 940 C CA . TYR A 1 118 ? -8.942 5.608 5.510 1.00 79.62 118 TYR A CA 1
ATOM 941 C C . TYR A 1 118 ? -10.311 5.841 4.882 1.00 79.62 118 TYR A C 1
ATOM 943 O O . TYR A 1 118 ? -10.659 6.965 4.541 1.00 79.62 118 TYR A O 1
ATOM 951 N N . ARG A 1 119 ? -11.086 4.777 4.694 1.00 76.88 119 ARG A N 1
ATOM 952 C CA . ARG A 1 119 ? -12.495 4.873 4.296 1.00 76.88 119 ARG A CA 1
ATOM 953 C C . ARG A 1 119 ? -13.271 3.653 4.750 1.00 76.88 119 ARG A C 1
ATOM 955 O O . ARG A 1 119 ? -12.699 2.595 5.012 1.00 76.88 119 ARG A O 1
ATOM 962 N N . ILE A 1 120 ? -14.588 3.796 4.800 1.00 76.00 120 ILE A N 1
ATOM 963 C CA . ILE A 1 120 ? -15.504 2.766 5.288 1.00 76.00 120 ILE A CA 1
ATOM 964 C C . ILE A 1 120 ? -16.557 2.502 4.218 1.00 76.00 120 ILE A C 1
ATOM 966 O O . ILE A 1 120 ? -17.180 3.428 3.713 1.00 76.00 120 ILE A O 1
ATOM 970 N N . GLY A 1 121 ? -16.778 1.234 3.873 1.00 70.19 121 GLY A N 1
ATOM 971 C CA . GLY A 1 121 ? -17.853 0.822 2.967 1.00 70.19 121 GLY A CA 1
ATOM 972 C C . GLY A 1 121 ? -17.772 1.435 1.566 1.00 70.19 121 GLY A C 1
ATOM 973 O O . GLY A 1 121 ? -18.807 1.622 0.938 1.00 70.19 121 GLY A O 1
ATOM 974 N N . GLY A 1 122 ? -16.569 1.775 1.092 1.00 70.44 122 GLY A N 1
ATOM 975 C CA . GLY A 1 122 ? -16.367 2.390 -0.223 1.00 70.44 122 GLY A CA 1
ATOM 976 C C . GLY A 1 122 ? -16.699 3.884 -0.309 1.00 70.44 122 GLY A C 1
ATOM 977 O O . GLY A 1 122 ? -16.680 4.419 -1.414 1.00 70.44 122 GLY A O 1
ATOM 978 N N . LEU A 1 123 ? -16.970 4.548 0.822 1.00 76.56 123 LEU A N 1
ATOM 979 C CA . LEU A 1 123 ? -17.141 6.003 0.898 1.00 76.56 123 LEU A CA 1
ATOM 980 C C . LEU A 1 123 ? -15.853 6.762 0.528 1.00 76.56 123 LEU A C 1
ATOM 982 O O . LEU A 1 123 ? -14.795 6.165 0.302 1.00 76.56 123 LEU A O 1
ATOM 986 N N . ASP A 1 124 ? -15.950 8.088 0.470 1.00 80.50 124 ASP A N 1
ATOM 987 C CA . ASP A 1 124 ? -14.807 8.961 0.210 1.00 80.50 124 ASP A CA 1
ATOM 988 C C . ASP A 1 124 ? -13.683 8.766 1.242 1.00 80.50 124 ASP A C 1
ATOM 990 O O . ASP A 1 124 ? -13.909 8.358 2.383 1.00 80.50 124 ASP A O 1
ATOM 994 N N . TRP A 1 125 ? -12.446 9.041 0.818 1.00 80.00 125 TRP A N 1
ATOM 995 C CA . TRP A 1 125 ? -11.279 8.958 1.694 1.00 80.00 125 TRP A CA 1
ATOM 996 C C . TRP A 1 125 ? -11.310 10.057 2.759 1.00 80.00 125 TRP A C 1
ATOM 998 O O . TRP A 1 125 ? -11.343 11.248 2.448 1.00 80.00 125 TRP A O 1
ATOM 1008 N N . GLU A 1 126 ? -11.208 9.631 4.009 1.00 81.31 126 GLU A N 1
ATOM 1009 C CA . GLU A 1 126 ? -10.957 10.451 5.184 1.00 81.31 126 GLU A CA 1
ATOM 1010 C C . GLU A 1 126 ? -9.483 10.348 5.590 1.00 81.31 126 GLU A C 1
ATOM 1012 O O . GLU A 1 126 ? -8.739 9.473 5.131 1.00 81.31 126 GLU A O 1
ATOM 1017 N N . PHE A 1 127 ? -9.030 11.270 6.438 1.00 81.50 127 PHE A N 1
ATOM 1018 C CA . PHE A 1 127 ? -7.622 11.380 6.794 1.00 81.50 127 PHE A CA 1
ATOM 1019 C C . PHE A 1 127 ? -7.440 11.701 8.272 1.00 81.50 127 PHE A C 1
ATOM 1021 O O . PHE A 1 127 ? -8.151 12.532 8.829 1.00 81.50 127 PHE A O 1
ATOM 1028 N N . SER A 1 128 ? -6.437 11.080 8.889 1.00 82.88 128 SER A N 1
ATOM 1029 C CA . SER A 1 128 ? -6.060 11.348 10.277 1.00 82.88 128 SER A CA 1
ATOM 1030 C C . SER A 1 128 ? -4.550 11.306 10.446 1.00 82.88 128 SER A C 1
ATOM 1032 O O . SER A 1 128 ? -3.857 10.572 9.743 1.00 82.88 128 SER A O 1
ATOM 1034 N N . ASN A 1 129 ? -4.029 12.072 11.396 1.00 83.94 129 ASN A N 1
ATOM 1035 C CA . ASN A 1 129 ? -2.662 11.924 11.863 1.00 83.94 129 ASN A CA 1
ATOM 1036 C C . ASN A 1 129 ? -2.597 10.841 12.941 1.00 83.94 129 ASN A C 1
ATOM 1038 O O . ASN A 1 129 ? -3.454 10.773 13.820 1.00 83.94 129 ASN A O 1
ATOM 1042 N N . VAL A 1 130 ? -1.569 10.000 12.869 1.00 81.12 130 VAL A N 1
ATOM 1043 C CA . VAL A 1 130 ? -1.332 8.907 13.818 1.00 81.12 130 VAL A CA 1
ATOM 1044 C C . VAL A 1 130 ? 0.139 8.835 14.199 1.00 81.12 130 VAL A C 1
ATOM 1046 O O . VAL A 1 130 ? 1.012 9.354 13.503 1.00 81.12 130 VAL A O 1
ATOM 1049 N N . THR A 1 131 ? 0.424 8.182 15.318 1.00 83.19 131 THR A N 1
ATOM 1050 C CA . THR A 1 131 ? 1.779 7.998 15.842 1.00 83.19 131 THR A CA 1
ATOM 1051 C C . THR A 1 131 ? 2.003 6.538 16.227 1.00 83.19 131 THR A C 1
ATOM 1053 O O . THR A 1 131 ? 1.062 5.842 16.602 1.00 83.19 131 THR A O 1
ATOM 1056 N N . ALA A 1 132 ? 3.255 6.077 16.138 1.00 83.94 132 ALA A N 1
ATOM 1057 C CA . ALA A 1 132 ? 3.665 4.754 16.608 1.00 83.94 132 ALA A CA 1
ATOM 1058 C C . ALA A 1 132 ? 3.230 4.471 18.051 1.00 83.94 132 ALA A C 1
ATOM 1060 O O . ALA A 1 132 ? 3.164 5.371 18.893 1.00 83.94 132 ALA A O 1
ATOM 1061 N N . ASN A 1 133 ? 3.016 3.188 18.339 1.00 88.75 133 ASN A N 1
ATOM 1062 C CA . ASN A 1 133 ? 2.711 2.650 19.663 1.00 88.75 133 ASN A CA 1
ATOM 1063 C C . ASN A 1 133 ? 1.474 3.297 20.308 1.00 88.75 133 ASN A C 1
ATOM 1065 O O . ASN A 1 133 ? 1.405 3.451 21.525 1.00 88.75 133 ASN A O 1
ATOM 1069 N N . SER A 1 134 ? 0.521 3.737 19.487 1.00 91.88 134 SER A N 1
ATOM 1070 C CA . SER A 1 134 ? -0.711 4.402 19.915 1.00 91.88 134 SER A CA 1
ATOM 1071 C C . SER A 1 134 ? -1.893 3.827 19.141 1.00 91.88 134 SER A C 1
ATOM 1073 O O . SER A 1 134 ? -1.714 3.393 18.004 1.00 91.88 134 SER A O 1
ATOM 1075 N N . ALA A 1 135 ? -3.079 3.808 19.753 1.00 94.25 135 ALA A N 1
ATOM 1076 C CA . ALA A 1 135 ? -4.315 3.344 19.130 1.00 94.25 135 ALA A CA 1
ATOM 1077 C C . ALA A 1 135 ? -5.240 4.527 18.839 1.00 94.25 135 ALA A C 1
ATOM 1079 O O . ALA A 1 135 ? -5.391 5.413 19.679 1.00 94.25 135 ALA A O 1
ATOM 1080 N N . TYR A 1 136 ? -5.854 4.531 17.658 1.00 92.31 136 TYR A N 1
ATOM 1081 C CA . TYR A 1 136 ? -6.780 5.576 17.225 1.00 92.31 136 TYR A CA 1
ATOM 1082 C C . TYR A 1 136 ? -8.100 4.960 16.782 1.00 92.31 136 TYR A C 1
ATOM 1084 O O . TYR A 1 136 ? -8.097 3.965 16.055 1.00 92.31 136 TYR A O 1
ATOM 1092 N N . GLN A 1 137 ? -9.212 5.546 17.217 1.00 91.06 137 GLN A N 1
ATOM 1093 C CA . GLN A 1 137 ? -10.559 5.132 16.853 1.00 91.06 137 GLN A CA 1
ATOM 1094 C C . GLN A 1 137 ? -10.994 5.821 15.557 1.00 91.06 137 GLN A C 1
ATOM 1096 O O . GLN A 1 137 ? -11.144 7.035 15.504 1.00 91.06 137 GLN A O 1
ATOM 1101 N N . PHE A 1 138 ? -11.198 5.023 14.510 1.00 84.94 138 PHE A N 1
ATOM 1102 C CA . PHE A 1 138 ? -11.584 5.486 13.170 1.00 84.94 138 PHE A CA 1
ATOM 1103 C C . PHE A 1 138 ? -13.082 5.366 12.902 1.00 84.94 138 PHE A C 1
ATOM 1105 O O . PHE A 1 138 ? -13.606 5.969 11.971 1.00 84.94 138 PHE A O 1
ATOM 1112 N N . VAL A 1 13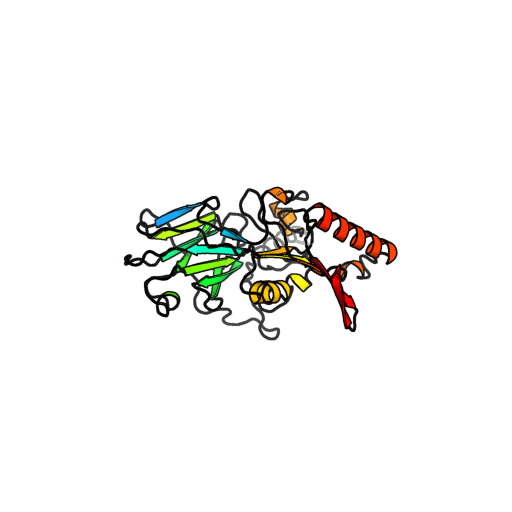9 ? -13.773 4.543 13.688 1.00 81.94 139 VAL A N 1
ATOM 1113 C CA . VAL A 1 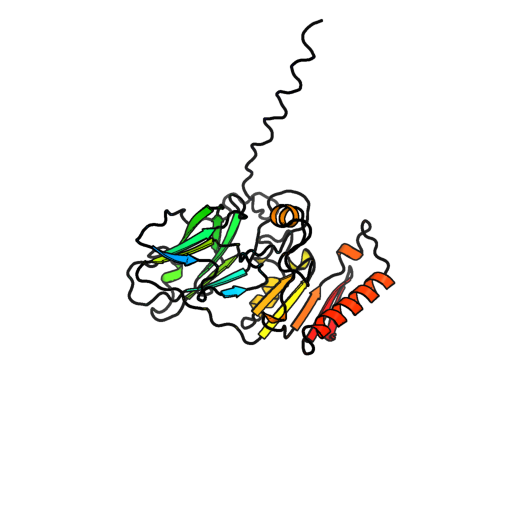139 ? -15.222 4.393 13.608 1.00 81.94 139 VAL A CA 1
ATOM 1114 C C . VAL A 1 139 ? -15.787 4.652 14.988 1.00 81.94 139 VAL A C 1
ATOM 1116 O O . VAL A 1 139 ? -15.458 3.943 15.940 1.00 81.94 139 VAL A O 1
ATOM 1119 N N . GLU A 1 140 ? -16.644 5.659 15.084 1.00 78.25 140 GLU A N 1
ATOM 1120 C CA . GLU A 1 140 ? -17.370 6.003 16.303 1.00 78.25 140 GLU A CA 1
ATOM 1121 C C . GLU A 1 140 ? -18.860 5.660 16.181 1.00 78.25 140 GLU A C 1
ATOM 1123 O O . GLU A 1 140 ? -19.426 5.713 15.074 1.00 78.25 140 GLU A O 1
ATOM 1128 N N . PRO A 1 141 ? -19.535 5.359 17.308 1.00 70.56 141 PRO A N 1
ATOM 1129 C CA . PRO A 1 141 ? -20.985 5.240 17.339 1.00 70.56 141 PRO A CA 1
ATOM 1130 C C . PRO A 1 141 ? -21.665 6.496 16.773 1.00 70.56 141 PRO A C 1
ATOM 1132 O O . PRO A 1 141 ? -21.468 7.602 17.264 1.00 70.56 141 PRO A O 1
ATOM 1135 N N . GLY A 1 142 ? -22.499 6.323 15.744 1.00 65.12 142 GLY A N 1
ATOM 1136 C CA . GLY A 1 142 ? -23.242 7.425 15.118 1.00 65.12 142 GLY A CA 1
ATOM 1137 C C . GLY A 1 142 ? -22.480 8.215 14.049 1.00 65.12 142 GLY A C 1
ATOM 1138 O O . GLY A 1 142 ? -23.048 9.161 13.498 1.00 65.12 142 GLY A O 1
ATOM 1139 N N . SER A 1 143 ? -21.244 7.822 13.713 1.00 67.25 143 SER A N 1
ATOM 1140 C CA . SER A 1 143 ? -20.511 8.391 12.574 1.00 67.25 143 SER A CA 1
ATOM 1141 C C . SER A 1 143 ? -21.325 8.294 11.274 1.00 67.25 143 SER A C 1
ATOM 1143 O O . SER A 1 143 ? -22.028 7.310 11.024 1.00 67.25 143 SER A O 1
ATOM 1145 N N . SER A 1 144 ? -21.235 9.322 10.424 1.00 62.16 144 SER A N 1
ATOM 1146 C CA . SER A 1 144 ? -21.927 9.382 9.124 1.00 62.16 144 SER A CA 1
ATOM 1147 C C . SER A 1 144 ? -21.617 8.174 8.239 1.00 62.16 144 SER A C 1
ATOM 1149 O O . SER A 1 144 ? -22.509 7.680 7.552 1.00 62.16 144 SER A O 1
ATOM 1151 N N . ALA A 1 145 ? -20.404 7.622 8.349 1.00 59.53 145 ALA A N 1
ATOM 1152 C CA . ALA A 1 145 ? -19.970 6.391 7.689 1.00 59.53 145 ALA A CA 1
ATOM 1153 C C . ALA A 1 145 ? -20.876 5.164 7.951 1.00 59.53 145 ALA A C 1
ATOM 1155 O O . ALA A 1 145 ? -20.864 4.171 7.209 1.00 59.53 145 ALA A O 1
ATOM 1156 N N . LEU A 1 146 ? -21.675 5.221 9.018 1.00 61.69 146 LEU A N 1
ATOM 1157 C CA . LEU A 1 146 ? -22.591 4.175 9.456 1.00 61.69 146 LEU A CA 1
ATOM 1158 C C . LEU A 1 146 ? -24.069 4.494 9.181 1.00 61.69 146 LEU A C 1
ATOM 1160 O O . LEU A 1 146 ? -24.894 3.597 9.364 1.00 61.69 146 LEU A O 1
ATOM 1164 N N . ASN A 1 147 ? -24.397 5.722 8.759 1.00 58.59 147 ASN A N 1
ATOM 1165 C CA . ASN A 1 147 ? -25.773 6.220 8.649 1.00 58.59 147 ASN A CA 1
ATOM 1166 C C . ASN A 1 147 ? -26.423 5.978 7.270 1.00 58.59 147 ASN A C 1
ATOM 1168 O O . ASN A 1 147 ? -27.648 5.944 7.194 1.00 58.59 147 ASN A O 1
ATOM 1172 N N . GLU A 1 148 ? -25.645 5.791 6.196 1.00 53.38 148 GLU A N 1
ATOM 1173 C CA . GLU A 1 148 ? -26.163 5.753 4.808 1.00 53.38 148 GLU A CA 1
ATOM 1174 C C . GLU A 1 148 ? -26.315 4.353 4.178 1.00 53.38 148 GLU A C 1
ATOM 1176 O O . GLU A 1 148 ? -26.615 4.231 2.994 1.00 53.38 148 GLU A O 1
ATOM 1181 N N . THR A 1 149 ? -26.136 3.272 4.936 1.00 49.00 149 THR A N 1
ATOM 1182 C CA . THR A 1 149 ? -26.194 1.896 4.396 1.00 49.00 149 THR A CA 1
ATOM 1183 C C . THR A 1 149 ? -27.196 1.035 5.146 1.00 49.00 149 THR A C 1
ATOM 1185 O O . THR A 1 149 ? -27.273 1.119 6.374 1.00 49.00 149 THR A O 1
ATOM 1188 N N . GLU A 1 150 ? -27.904 0.164 4.423 1.00 49.09 150 GLU A N 1
ATOM 1189 C CA . GLU A 1 150 ? -28.813 -0.807 5.028 1.00 49.09 150 GLU A CA 1
ATOM 1190 C C . GLU A 1 150 ? -28.092 -1.712 6.040 1.00 49.09 150 GLU A C 1
ATOM 1192 O O . GLU A 1 150 ? -26.904 -2.019 5.942 1.00 49.09 150 GLU A O 1
ATOM 1197 N N . TYR A 1 151 ? -28.834 -2.110 7.072 1.00 45.06 151 TYR A N 1
ATOM 1198 C CA . TYR A 1 151 ? -28.317 -2.689 8.308 1.00 45.06 151 TYR A CA 1
ATOM 1199 C C . TYR A 1 151 ? -27.667 -4.081 8.146 1.00 45.06 151 TYR A C 1
ATOM 1201 O O . TYR A 1 151 ? -27.184 -4.619 9.139 1.00 45.06 151 TYR A O 1
ATOM 1209 N N . THR A 1 152 ? -27.694 -4.707 6.963 1.00 48.25 152 THR A N 1
ATOM 1210 C CA . THR A 1 152 ? -27.243 -6.093 6.693 1.00 48.25 152 THR A CA 1
ATOM 1211 C C . THR A 1 152 ? -25.851 -6.221 6.075 1.00 48.25 152 THR A C 1
ATOM 1213 O O . THR A 1 152 ? -25.354 -7.341 5.973 1.00 48.25 152 THR A O 1
ATOM 1216 N N . ASP A 1 153 ? -25.223 -5.125 5.652 1.00 56.12 153 ASP A N 1
ATOM 1217 C CA . ASP A 1 153 ? -24.088 -5.217 4.732 1.00 56.12 153 ASP A CA 1
ATOM 1218 C C . ASP A 1 153 ? -22.731 -5.249 5.444 1.00 56.12 153 ASP A C 1
ATOM 1220 O O . ASP A 1 153 ? -22.447 -4.464 6.353 1.00 56.12 153 ASP A O 1
ATOM 1224 N N . HIS A 1 154 ? -21.857 -6.154 4.995 1.00 60.19 154 HIS A N 1
ATOM 1225 C CA . HIS A 1 154 ? -20.460 -6.196 5.420 1.00 60.19 154 HIS A CA 1
ATOM 1226 C C . HIS A 1 154 ? -19.763 -4.917 4.944 1.00 60.19 154 HIS A C 1
ATOM 1228 O O . HIS A 1 154 ? -19.778 -4.605 3.751 1.00 60.19 154 HIS A O 1
ATOM 1234 N N . LYS A 1 155 ? -19.123 -4.175 5.855 1.00 67.44 155 LYS A N 1
ATOM 1235 C CA . LYS A 1 155 ? -18.378 -2.963 5.497 1.00 67.44 155 LYS A CA 1
ATOM 1236 C C . LYS A 1 155 ? -16.893 -3.276 5.408 1.00 67.44 155 LYS A C 1
ATOM 1238 O O . LYS A 1 155 ? -16.306 -3.889 6.288 1.00 67.44 155 LYS A O 1
ATOM 1243 N N . THR A 1 156 ? -16.262 -2.812 4.341 1.00 71.81 156 THR A N 1
ATOM 1244 C CA . THR A 1 156 ? -14.800 -2.858 4.240 1.00 71.81 156 THR A CA 1
ATOM 1245 C C . THR A 1 156 ? -14.242 -1.598 4.893 1.00 71.81 156 THR A C 1
ATOM 1247 O O . THR A 1 156 ? -14.709 -0.503 4.583 1.00 71.81 156 THR A O 1
ATOM 1250 N N . PHE A 1 157 ? -13.284 -1.743 5.803 1.00 75.88 157 PHE A N 1
ATOM 1251 C CA . PHE A 1 157 ? -12.474 -0.640 6.305 1.00 75.88 157 PHE A CA 1
ATOM 1252 C C . PHE A 1 157 ? -11.127 -0.680 5.595 1.00 75.88 157 PHE A C 1
ATOM 1254 O O . PHE A 1 157 ? -10.374 -1.645 5.686 1.00 75.88 157 PHE A O 1
ATOM 1261 N N . GLU A 1 158 ? -10.815 0.373 4.864 1.00 73.44 158 GLU A N 1
ATOM 1262 C CA . GLU A 1 158 ? -9.546 0.486 4.161 1.00 73.44 158 GLU A CA 1
ATOM 1263 C C . GLU A 1 158 ? -8.691 1.508 4.879 1.00 73.44 158 GLU A C 1
ATOM 1265 O O . GLU A 1 158 ? -9.169 2.596 5.179 1.00 73.44 158 GLU A O 1
ATOM 1270 N N . LEU A 1 159 ? -7.434 1.165 5.139 1.00 72.69 159 LEU A N 1
ATOM 1271 C CA . LEU A 1 159 ? -6.450 2.027 5.779 1.00 72.69 159 LEU A CA 1
ATOM 1272 C C . LEU A 1 159 ? -5.110 1.830 5.087 1.00 72.69 159 LEU A C 1
ATOM 1274 O O . LEU A 1 159 ? -4.812 0.755 4.578 1.00 72.69 159 LEU A O 1
ATOM 1278 N N . ARG A 1 160 ? -4.262 2.853 5.057 1.00 65.50 160 ARG A N 1
ATOM 1279 C CA . ARG A 1 160 ? -2.953 2.715 4.418 1.00 65.50 160 ARG A CA 1
ATOM 1280 C C . ARG A 1 160 ? -1.778 2.963 5.347 1.00 65.50 160 ARG A C 1
ATOM 1282 O O . ARG A 1 160 ? -1.348 4.106 5.449 1.00 65.50 160 ARG A O 1
ATOM 1289 N N . VAL A 1 161 ? -1.259 1.923 6.008 1.00 67.25 161 VAL A N 1
ATOM 1290 C CA . VAL A 1 161 ? -0.124 2.013 6.954 1.00 67.25 161 VAL A CA 1
ATOM 1291 C C . VAL A 1 161 ? 0.288 0.631 7.497 1.00 67.25 161 VAL A C 1
ATOM 1293 O O . VAL A 1 161 ? -0.468 -0.331 7.375 1.00 67.25 161 VAL A O 1
ATOM 1296 N N . GLN A 1 162 ? 1.460 0.546 8.136 1.00 69.75 162 GLN A N 1
ATOM 1297 C CA . GLN A 1 162 ? 1.778 -0.539 9.070 1.00 69.75 162 GLN A CA 1
ATOM 1298 C C . GLN A 1 162 ? 0.823 -0.492 10.269 1.00 69.75 162 GLN A C 1
ATOM 1300 O O . GLN A 1 162 ? 0.662 0.554 10.900 1.00 69.75 162 GLN A O 1
ATOM 1305 N N . ILE A 1 163 ? 0.259 -1.638 10.625 1.00 81.44 163 ILE A N 1
ATOM 1306 C CA . ILE A 1 163 ? -0.547 -1.796 11.834 1.00 81.44 163 ILE A CA 1
ATOM 1307 C C . ILE A 1 163 ? 0.142 -2.745 12.805 1.00 81.44 163 ILE A C 1
ATOM 1309 O O . ILE A 1 163 ? 0.917 -3.603 12.393 1.00 81.44 163 ILE A O 1
ATOM 1313 N N . ASP A 1 164 ? -0.144 -2.568 14.085 1.00 87.00 164 ASP A N 1
ATOM 1314 C CA . ASP A 1 164 ? 0.197 -3.532 15.128 1.00 87.00 164 ASP A CA 1
ATOM 1315 C C . ASP A 1 164 ? -1.007 -4.445 15.399 1.00 87.00 164 ASP A C 1
ATOM 1317 O O . ASP A 1 164 ? -0.918 -5.664 15.266 1.00 87.00 164 ASP A O 1
ATOM 1321 N N . SER A 1 165 ? -2.160 -3.841 15.691 1.00 89.81 165 SER A N 1
ATOM 1322 C CA . SER A 1 165 ? -3.399 -4.554 15.988 1.00 89.81 165 SER A CA 1
ATOM 1323 C C . SER A 1 165 ? -4.626 -3.778 15.506 1.00 89.81 165 SER A C 1
ATOM 1325 O O . SER A 1 165 ? -4.614 -2.552 15.357 1.00 89.81 165 SER A O 1
ATOM 1327 N N . VAL A 1 166 ? -5.720 -4.503 15.302 1.00 89.19 166 VAL A N 1
ATOM 1328 C CA . VAL A 1 166 ? -7.053 -3.963 15.031 1.00 89.19 166 VAL A CA 1
ATOM 1329 C C . VAL A 1 166 ? -7.953 -4.302 16.207 1.00 89.19 166 VAL A C 1
ATOM 1331 O O . VAL A 1 166 ? -7.992 -5.443 16.668 1.00 89.19 166 VAL A O 1
ATOM 1334 N N . TYR A 1 167 ? -8.714 -3.319 16.666 1.00 91.56 167 TYR A N 1
ATOM 1335 C CA . TYR A 1 167 ? -9.632 -3.456 17.783 1.00 91.56 167 TYR A CA 1
ATOM 1336 C C . TYR A 1 167 ? -11.051 -3.172 17.326 1.00 91.56 167 TYR A C 1
ATOM 1338 O O . TYR A 1 167 ? -11.317 -2.188 16.639 1.00 91.56 167 TYR A O 1
ATOM 1346 N N . VAL A 1 168 ? -11.975 -4.020 17.749 1.00 86.81 168 VAL A N 1
ATOM 1347 C CA . VAL A 1 168 ? -13.419 -3.816 17.590 1.00 86.81 168 VAL A CA 1
ATOM 1348 C C . VAL A 1 168 ? -14.092 -3.936 18.951 1.00 86.81 168 VAL A C 1
ATOM 1350 O O . VAL A 1 168 ? -13.457 -4.368 19.914 1.00 86.81 168 VAL A O 1
ATOM 1353 N N . ALA A 1 169 ? -15.365 -3.563 19.063 1.00 85.75 169 ALA A N 1
ATOM 1354 C CA . ALA A 1 169 ? -16.129 -3.821 20.285 1.00 85.75 169 ALA A CA 1
ATOM 1355 C C . ALA A 1 169 ? -16.036 -5.301 20.715 1.00 85.75 169 ALA A C 1
ATOM 1357 O O . ALA A 1 169 ? -15.946 -6.193 19.870 1.00 85.75 169 ALA A O 1
ATOM 1358 N N . SER A 1 170 ? -16.044 -5.566 22.025 1.00 87.12 170 SER A N 1
ATOM 1359 C CA . SER A 1 170 ? -15.871 -6.913 22.600 1.00 87.12 170 SER A CA 1
ATOM 1360 C C . SER A 1 170 ? -16.877 -7.955 22.093 1.00 87.12 170 SER A C 1
ATOM 1362 O O . SER A 1 170 ? -16.575 -9.149 22.053 1.00 87.12 170 SER A O 1
ATOM 1364 N N . ASP A 1 171 ? -18.053 -7.507 21.667 1.00 79.94 171 ASP A N 1
ATOM 1365 C CA . ASP A 1 171 ? -19.128 -8.311 21.095 1.00 79.94 171 ASP A CA 1
ATOM 1366 C C . ASP A 1 171 ? -19.070 -8.422 19.556 1.00 79.94 171 ASP A C 1
ATOM 1368 O O . ASP A 1 171 ? -19.742 -9.279 18.977 1.00 79.94 171 ASP A O 1
ATOM 1372 N N . ALA A 1 172 ? -18.245 -7.615 18.883 1.00 78.44 172 ALA A N 1
ATOM 1373 C CA . ALA A 1 172 ? -18.082 -7.597 17.433 1.00 78.44 172 ALA A CA 1
ATOM 1374 C C . ALA A 1 172 ? -17.002 -8.579 16.938 1.00 78.44 172 ALA A C 1
ATOM 1376 O O . ALA A 1 172 ? -16.232 -9.176 17.702 1.00 78.44 172 ALA A O 1
ATOM 1377 N N . ARG A 1 173 ? -16.920 -8.765 15.612 1.00 80.50 173 ARG A N 1
ATOM 1378 C CA . ARG A 1 173 ? -15.841 -9.546 14.996 1.00 80.50 173 ARG A CA 1
ATOM 1379 C C . ARG A 1 173 ? -15.332 -8.956 13.690 1.00 80.50 173 ARG A C 1
ATOM 1381 O O . ARG A 1 173 ? -16.069 -8.284 12.989 1.00 80.50 173 ARG A O 1
ATOM 1388 N N . LEU A 1 174 ? -14.073 -9.226 13.361 1.00 77.25 174 LEU A N 1
ATOM 1389 C CA . LEU A 1 174 ? -13.571 -9.003 12.010 1.00 77.25 174 LEU A CA 1
ATOM 1390 C C . LEU A 1 174 ? -13.938 -10.193 11.130 1.00 77.25 174 LEU A C 1
ATOM 1392 O O . LEU A 1 174 ? -14.143 -11.300 11.631 1.00 77.25 174 LEU A O 1
ATOM 1396 N N . VAL A 1 175 ? -13.982 -9.963 9.821 1.00 73.19 175 VAL A N 1
ATOM 1397 C CA . VAL A 1 175 ? -13.913 -11.053 8.850 1.00 73.19 175 VAL A CA 1
ATOM 1398 C C . VAL A 1 175 ? -13.000 -10.705 7.712 1.00 73.19 175 VAL A C 1
ATOM 1400 O O . VAL A 1 175 ? -12.831 -9.544 7.349 1.00 73.19 175 VAL A O 1
ATOM 1403 N N . LYS A 1 176 ? -12.506 -11.756 7.074 1.00 75.62 176 LYS A N 1
ATOM 1404 C CA . LYS A 1 176 ? -11.718 -11.614 5.872 1.00 75.62 176 LYS A CA 1
ATOM 1405 C C . LYS A 1 176 ? -12.531 -10.970 4.745 1.00 75.62 176 LYS A C 1
ATOM 1407 O O . LYS A 1 176 ? -13.632 -11.421 4.427 1.00 75.62 176 LYS A O 1
ATOM 1412 N N . ALA A 1 177 ? -11.968 -9.929 4.132 1.00 73.06 177 ALA A N 1
ATOM 1413 C CA . ALA A 1 177 ? -12.520 -9.338 2.920 1.00 73.06 177 ALA A CA 1
ATOM 1414 C C . ALA A 1 177 ? -12.484 -10.349 1.766 1.00 73.06 177 ALA A C 1
ATOM 1416 O O . ALA A 1 177 ? -11.583 -11.185 1.672 1.00 73.06 177 ALA A O 1
ATOM 1417 N N . ALA A 1 178 ? -13.461 -10.254 0.864 1.00 75.81 178 ALA A N 1
ATOM 1418 C CA . ALA A 1 178 ? -13.412 -11.004 -0.380 1.00 75.81 178 ALA A CA 1
ATOM 1419 C C . ALA A 1 178 ? -12.267 -10.475 -1.255 1.00 75.81 178 ALA A C 1
ATOM 1421 O O . ALA A 1 178 ? -12.146 -9.271 -1.472 1.00 75.81 178 ALA A O 1
ATOM 1422 N N . GLU A 1 179 ? -11.448 -11.386 -1.769 1.00 79.38 179 GLU A N 1
ATOM 1423 C CA . GLU A 1 179 ? -10.380 -11.061 -2.713 1.00 79.38 179 GLU A CA 1
ATOM 1424 C C . GLU A 1 179 ? -10.916 -11.106 -4.149 1.00 79.38 179 GLU A C 1
ATOM 1426 O O . GLU A 1 179 ? -11.709 -11.982 -4.512 1.00 79.38 179 GLU A O 1
ATOM 1431 N N . PHE A 1 180 ? -10.440 -10.202 -4.997 1.00 84.50 180 PHE A N 1
ATOM 1432 C CA . PHE A 1 180 ? -10.766 -10.201 -6.416 1.00 84.50 180 PHE A CA 1
ATOM 1433 C C . PHE A 1 180 ? -9.976 -11.252 -7.197 1.00 84.50 180 PHE A C 1
ATOM 1435 O O . PHE A 1 180 ? -8.820 -11.544 -6.909 1.00 84.50 180 PHE A O 1
ATOM 1442 N N . ASN A 1 181 ? -10.582 -11.798 -8.253 1.00 91.44 181 ASN A N 1
ATOM 1443 C CA . ASN A 1 181 ? -9.979 -12.863 -9.068 1.00 91.44 181 ASN A CA 1
ATOM 1444 C C . ASN A 1 181 ? -8.896 -12.388 -10.041 1.00 91.44 181 ASN A C 1
ATOM 1446 O O . ASN A 1 181 ? -8.273 -13.229 -10.680 1.00 91.44 181 ASN A O 1
ATOM 1450 N N . ARG A 1 182 ? -8.704 -11.075 -10.185 1.00 93.81 182 ARG A N 1
ATOM 1451 C CA . ARG A 1 182 ? -7.670 -10.487 -11.039 1.00 93.81 182 ARG A CA 1
ATOM 1452 C C . ARG A 1 182 ? -6.621 -9.795 -10.196 1.00 93.81 182 ARG A C 1
ATOM 1454 O O . ARG A 1 182 ? -6.957 -9.254 -9.150 1.00 93.81 182 ARG A O 1
ATOM 1461 N N . THR A 1 183 ? -5.371 -9.803 -10.636 1.00 92.94 183 THR A N 1
ATOM 1462 C CA . THR A 1 183 ? -4.258 -9.136 -9.955 1.00 92.94 183 THR A CA 1
ATOM 1463 C C . THR A 1 183 ? -3.443 -8.297 -10.935 1.00 92.94 183 THR A C 1
ATOM 1465 O O . THR A 1 183 ? -3.085 -8.758 -12.019 1.00 92.94 183 THR A O 1
ATOM 1468 N N . VAL A 1 184 ? -3.140 -7.060 -10.540 1.00 93.94 184 VAL A N 1
ATOM 1469 C CA . VAL A 1 184 ? -2.312 -6.113 -11.292 1.00 93.94 184 VAL A CA 1
ATOM 1470 C C . VAL A 1 184 ? -1.043 -5.790 -10.506 1.00 93.94 184 VAL A C 1
ATOM 1472 O O . VAL A 1 184 ? -1.109 -5.299 -9.382 1.00 93.94 184 VAL A O 1
ATOM 1475 N N . GLU A 1 185 ? 0.119 -5.988 -11.117 1.00 92.88 185 GLU A N 1
ATOM 1476 C CA . GLU A 1 185 ? 1.392 -5.489 -10.594 1.00 92.88 185 GLU A CA 1
ATOM 1477 C C . GLU A 1 185 ? 1.794 -4.224 -11.359 1.00 92.88 185 GLU A C 1
ATOM 1479 O O . GLU A 1 185 ? 1.904 -4.225 -12.583 1.00 92.88 185 GLU A O 1
ATOM 1484 N N . ILE A 1 186 ? 2.058 -3.138 -10.643 1.00 91.50 186 ILE A N 1
ATOM 1485 C CA . ILE A 1 186 ? 2.643 -1.925 -11.210 1.00 91.50 186 ILE A CA 1
ATOM 1486 C C . ILE A 1 186 ? 4.070 -1.822 -10.696 1.00 91.50 186 ILE A C 1
ATOM 1488 O O . ILE A 1 186 ? 4.299 -1.772 -9.491 1.00 91.50 186 ILE A O 1
ATOM 1492 N N . ILE A 1 187 ? 5.023 -1.777 -11.619 1.00 90.94 187 ILE A N 1
ATOM 1493 C CA . ILE A 1 187 ? 6.452 -1.648 -11.352 1.00 90.94 187 ILE A CA 1
ATOM 1494 C C . ILE A 1 187 ? 6.891 -0.318 -11.937 1.00 90.94 187 ILE A C 1
ATOM 1496 O O . ILE A 1 187 ? 7.042 -0.193 -13.149 1.00 90.94 187 ILE A O 1
ATOM 1500 N N . GLY A 1 188 ? 7.054 0.700 -11.107 1.00 86.38 188 GLY A N 1
ATOM 1501 C CA . GLY A 1 188 ? 7.338 2.049 -11.573 1.00 86.38 188 GLY A CA 1
ATOM 1502 C C . GLY A 1 188 ? 8.477 2.723 -10.838 1.00 86.38 188 GLY A C 1
ATOM 1503 O O . GLY A 1 188 ? 9.275 2.077 -10.176 1.00 86.38 188 GLY A O 1
ATOM 1504 N N . ASP A 1 189 ? 8.552 4.039 -10.979 1.00 79.25 189 ASP A N 1
ATOM 1505 C CA . ASP A 1 189 ? 9.406 4.909 -10.178 1.00 79.25 189 ASP A CA 1
ATOM 1506 C C . ASP A 1 189 ? 8.539 5.894 -9.374 1.00 79.25 189 ASP A C 1
ATOM 1508 O O . ASP A 1 189 ? 7.337 5.687 -9.167 1.00 79.25 189 ASP A O 1
ATOM 1512 N N . SER A 1 190 ? 9.128 6.998 -8.917 1.00 76.25 190 SER A N 1
ATOM 1513 C CA . SER A 1 190 ? 8.412 7.994 -8.131 1.00 76.25 190 SER A CA 1
ATOM 1514 C C . SER A 1 190 ? 7.193 8.610 -8.846 1.00 76.25 190 SER A C 1
ATOM 1516 O O . SER A 1 190 ? 6.264 9.079 -8.190 1.00 76.25 190 SER A O 1
ATOM 1518 N N . LEU A 1 191 ? 7.093 8.533 -10.174 1.00 80.62 191 LEU A N 1
ATOM 1519 C CA . LEU A 1 191 ? 5.894 8.952 -10.902 1.00 80.62 191 LEU A CA 1
ATOM 1520 C C . LEU A 1 191 ? 4.714 7.997 -10.684 1.00 80.62 191 LEU A C 1
ATOM 1522 O O . LEU A 1 191 ? 3.590 8.453 -10.474 1.00 80.62 191 LEU A O 1
ATOM 1526 N N . ALA A 1 192 ? 4.963 6.684 -10.692 1.00 81.94 192 ALA A N 1
ATOM 1527 C CA . ALA A 1 192 ? 3.949 5.673 -10.380 1.00 81.94 192 ALA A CA 1
ATOM 1528 C C . ALA A 1 192 ? 3.496 5.746 -8.921 1.00 81.94 192 ALA A C 1
ATOM 1530 O O . ALA A 1 192 ? 2.340 5.451 -8.629 1.00 81.94 192 ALA A O 1
ATOM 1531 N N . SER A 1 193 ? 4.379 6.222 -8.035 1.00 74.25 193 SER A N 1
ATOM 1532 C CA . SER A 1 193 ? 4.063 6.505 -6.632 1.00 74.25 193 SER A CA 1
ATOM 1533 C C . SER A 1 193 ? 3.202 7.737 -6.397 1.00 74.25 193 SER A C 1
ATOM 1535 O O . SER A 1 193 ? 2.658 7.900 -5.311 1.00 74.25 193 SER A O 1
ATOM 1537 N N . GLY A 1 194 ? 3.100 8.627 -7.388 1.00 75.38 194 GLY A N 1
ATOM 1538 C CA . GLY A 1 194 ? 2.482 9.934 -7.196 1.00 75.38 194 GLY A CA 1
ATOM 1539 C C . GLY A 1 194 ? 3.330 10.891 -6.363 1.00 75.38 194 GLY A C 1
ATOM 1540 O O . GLY A 1 194 ? 2.753 11.766 -5.733 1.00 75.38 194 GLY A O 1
ATOM 1541 N N . GLN A 1 195 ? 4.664 10.758 -6.375 1.00 73.19 195 GLN A N 1
ATOM 1542 C CA . GLN A 1 195 ? 5.558 11.679 -5.672 1.00 73.19 195 GLN A CA 1
ATOM 1543 C C . GLN A 1 195 ? 5.208 13.128 -6.030 1.00 73.19 195 GLN A C 1
ATOM 1545 O O . GLN A 1 195 ? 5.161 13.475 -7.214 1.00 73.19 195 GLN A O 1
ATOM 1550 N N . TYR A 1 196 ? 5.003 13.963 -5.010 1.00 68.94 196 TYR A N 1
ATOM 1551 C CA . TYR A 1 196 ? 4.601 15.373 -5.123 1.00 68.94 196 TYR A CA 1
ATOM 1552 C C . TYR A 1 196 ? 3.150 15.618 -5.565 1.00 68.94 196 TYR A C 1
ATOM 1554 O O . TYR A 1 196 ? 2.762 16.771 -5.769 1.00 68.94 196 TYR A O 1
ATOM 1562 N N . ALA A 1 197 ? 2.330 14.579 -5.720 1.00 67.06 197 ALA A N 1
ATOM 1563 C CA . ALA A 1 197 ? 0.894 14.755 -5.891 1.00 67.06 197 ALA A CA 1
ATOM 1564 C C . ALA A 1 197 ? 0.251 15.172 -4.557 1.00 67.06 197 ALA A C 1
ATOM 1566 O O . ALA A 1 197 ? 0.720 14.794 -3.487 1.00 67.06 197 ALA A O 1
ATOM 1567 N N . THR A 1 198 ? -0.863 15.911 -4.606 1.00 69.88 198 THR A N 1
ATOM 1568 C CA . THR A 1 198 ? -1.532 16.487 -3.419 1.00 69.88 198 THR A CA 1
ATOM 1569 C C . THR A 1 198 ? -1.868 15.462 -2.326 1.00 69.88 198 THR A C 1
ATOM 1571 O O . THR A 1 198 ? -1.888 15.823 -1.153 1.00 69.88 198 THR A O 1
ATOM 1574 N N . TYR A 1 199 ? -2.065 14.188 -2.690 1.00 70.81 199 TYR A N 1
ATOM 1575 C CA . TYR A 1 199 ? -2.265 13.063 -1.763 1.00 70.81 199 TYR A CA 1
ATOM 1576 C C . TYR A 1 199 ? -1.322 11.884 -2.046 1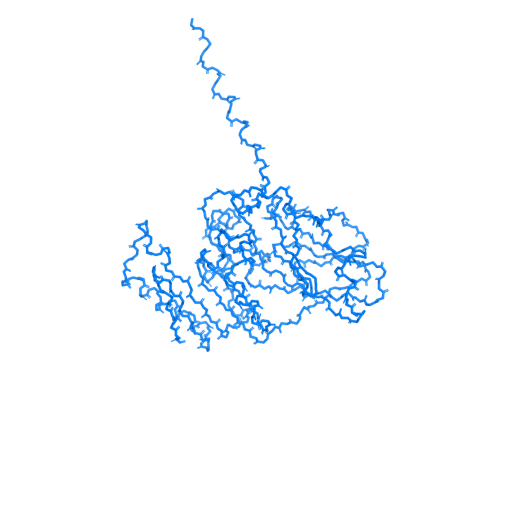.00 70.81 199 TYR A C 1
ATOM 1578 O O . TYR A 1 199 ? -1.661 10.732 -1.774 1.00 70.81 199 TYR A O 1
ATOM 1586 N N . GLU A 1 200 ? -0.154 12.175 -2.627 1.00 73.06 200 GLU A N 1
ATOM 1587 C CA . GLU A 1 200 ? 0.901 11.207 -2.942 1.00 73.06 200 GLU A CA 1
ATOM 1588 C C . GLU A 1 200 ? 0.328 9.931 -3.599 1.00 73.06 200 GLU A C 1
ATOM 1590 O O . GLU A 1 200 ? -0.320 9.999 -4.648 1.00 73.06 200 GLU A O 1
ATOM 1595 N N . GLY A 1 201 ? 0.475 8.776 -2.940 1.00 72.31 201 GLY A N 1
ATOM 1596 C CA . GLY A 1 201 ? -0.016 7.477 -3.397 1.00 72.31 201 GLY A CA 1
ATOM 1597 C C . GLY A 1 201 ? -1.504 7.437 -3.753 1.00 72.31 201 GLY A C 1
ATOM 1598 O O . GLY A 1 201 ? -1.858 6.776 -4.727 1.00 72.31 201 GLY A O 1
ATOM 1599 N N . LEU A 1 202 ? -2.376 8.162 -3.041 1.00 76.56 202 LEU A N 1
ATOM 1600 C CA . LEU A 1 202 ? -3.813 8.217 -3.357 1.00 76.56 202 LEU A CA 1
ATOM 1601 C C . LEU A 1 202 ? -4.141 9.068 -4.585 1.00 76.56 202 LEU A C 1
ATOM 1603 O O . LEU A 1 202 ? -5.188 8.888 -5.195 1.00 76.56 202 LEU A O 1
ATOM 1607 N N . ALA A 1 203 ? -3.264 9.996 -4.951 1.00 78.94 203 ALA A N 1
ATOM 1608 C CA . ALA A 1 203 ? -3.399 10.781 -6.172 1.00 78.94 203 ALA A CA 1
ATOM 1609 C C . ALA A 1 203 ? -2.541 10.217 -7.320 1.00 78.94 203 ALA A C 1
ATOM 1611 O O . ALA A 1 203 ? -2.544 10.764 -8.424 1.00 78.94 203 ALA A O 1
ATOM 1612 N N . SER A 1 204 ? -1.811 9.125 -7.077 1.00 81.19 204 SER A N 1
ATOM 1613 C CA . SER A 1 204 ? -0.943 8.502 -8.070 1.00 81.19 204 SER A CA 1
ATOM 1614 C C . SER A 1 204 ? -1.739 7.904 -9.227 1.00 81.19 204 SER A C 1
ATOM 1616 O O . SER A 1 204 ? -2.846 7.384 -9.054 1.00 81.19 204 SER A O 1
ATOM 1618 N N . TRP A 1 205 ? -1.160 7.933 -10.432 1.00 88.88 205 TRP A N 1
ATOM 1619 C CA . TRP A 1 205 ? -1.787 7.276 -11.579 1.00 88.88 205 TRP A CA 1
ATOM 1620 C C . TRP A 1 205 ? -1.882 5.764 -11.356 1.00 88.88 205 TRP A C 1
ATOM 1622 O O . TRP A 1 205 ? -2.877 5.164 -11.753 1.00 88.88 205 TRP A O 1
ATOM 1632 N N . GLY A 1 206 ? -0.882 5.165 -10.693 1.00 87.50 206 GLY A N 1
ATOM 1633 C CA . GLY A 1 206 ? -0.841 3.728 -10.450 1.00 87.50 206 GLY A CA 1
ATOM 1634 C C . GLY A 1 206 ? -2.009 3.275 -9.582 1.00 87.50 206 GLY A C 1
ATOM 1635 O O . GLY A 1 206 ? -2.717 2.332 -9.932 1.00 87.50 206 GLY A O 1
ATOM 1636 N N . PHE A 1 207 ? -2.281 4.008 -8.499 1.00 84.94 207 PHE A N 1
ATOM 1637 C CA . PHE A 1 207 ? -3.450 3.744 -7.670 1.00 84.94 207 PHE A CA 1
ATOM 1638 C C . PHE A 1 207 ? -4.752 4.007 -8.421 1.00 84.94 207 PHE A C 1
ATOM 1640 O O . PHE A 1 207 ? -5.619 3.140 -8.425 1.00 84.94 207 PHE A O 1
ATOM 1647 N N . ASN A 1 208 ? -4.894 5.166 -9.068 1.00 88.12 208 ASN A N 1
ATOM 1648 C CA . ASN A 1 208 ? -6.139 5.528 -9.745 1.00 88.12 208 ASN A CA 1
ATOM 1649 C C . ASN A 1 208 ? -6.501 4.546 -10.864 1.00 88.12 208 ASN A C 1
ATOM 1651 O O . ASN A 1 208 ? -7.668 4.197 -11.019 1.00 88.12 208 ASN A O 1
ATOM 1655 N N . PHE A 1 209 ? -5.507 4.060 -11.611 1.00 92.75 209 PHE A N 1
ATOM 1656 C CA . PHE A 1 209 ? -5.703 3.000 -12.592 1.00 92.75 209 PHE A CA 1
ATOM 1657 C C . PHE A 1 209 ? -6.178 1.710 -11.919 1.00 92.75 209 PHE A C 1
ATOM 1659 O O . PHE A 1 209 ? -7.246 1.204 -12.256 1.00 92.75 209 PHE A O 1
ATOM 1666 N N . ALA A 1 210 ? -5.416 1.194 -10.951 1.00 88.12 210 ALA A N 1
ATOM 1667 C CA . ALA A 1 210 ? -5.693 -0.109 -10.360 1.00 88.12 210 ALA A CA 1
ATOM 1668 C C . ALA A 1 210 ? -7.007 -0.134 -9.563 1.00 88.12 210 ALA A C 1
ATOM 1670 O O . ALA A 1 210 ? -7.811 -1.051 -9.716 1.00 88.12 210 ALA A O 1
ATOM 1671 N N . ALA A 1 211 ? -7.270 0.901 -8.764 1.00 82.50 211 ALA A N 1
ATOM 1672 C CA . ALA A 1 211 ? -8.532 1.057 -8.049 1.00 82.50 211 ALA A CA 1
ATOM 1673 C C . ALA A 1 211 ? -9.707 1.320 -9.000 1.00 82.50 211 ALA A C 1
ATOM 1675 O O . ALA A 1 211 ? -10.805 0.827 -8.753 1.00 82.50 211 ALA A O 1
ATOM 1676 N N . GLY A 1 212 ? -9.476 2.040 -10.103 1.00 89.06 212 GLY A N 1
ATOM 1677 C CA . GLY A 1 212 ? -10.477 2.316 -11.134 1.00 89.06 212 GLY A CA 1
ATOM 1678 C C . GLY A 1 212 ? -10.958 1.075 -11.893 1.00 89.06 212 GLY A C 1
ATOM 1679 O O . GLY A 1 212 ? -12.061 1.097 -12.434 1.00 89.06 212 GLY A O 1
ATOM 1680 N N . LEU A 1 213 ? -10.190 -0.023 -11.893 1.00 91.19 213 LEU A N 1
ATOM 1681 C CA . LEU A 1 213 ? -10.665 -1.319 -12.397 1.00 91.19 213 LEU A CA 1
ATOM 1682 C C . LEU A 1 213 ? -11.821 -1.870 -11.548 1.00 91.19 213 LEU A C 1
ATOM 1684 O O . LEU A 1 213 ? -12.668 -2.598 -12.057 1.00 91.19 213 LEU A O 1
ATOM 1688 N N . GLY A 1 214 ? -11.862 -1.533 -10.253 1.00 85.06 214 GLY A N 1
ATOM 1689 C CA . GLY A 1 214 ? -12.939 -1.887 -9.322 1.00 85.06 214 GLY A CA 1
ATOM 1690 C C . GLY A 1 214 ? -13.048 -3.373 -8.961 1.00 85.06 214 GLY A C 1
ATOM 1691 O O . GLY A 1 214 ? -13.808 -3.722 -8.064 1.00 85.06 214 GLY A O 1
ATOM 1692 N N . ASN A 1 215 ? -12.307 -4.252 -9.639 1.00 88.00 215 ASN A N 1
ATOM 1693 C CA . ASN A 1 215 ? -12.411 -5.703 -9.494 1.00 88.00 215 ASN A CA 1
ATOM 1694 C C . ASN A 1 215 ? -11.058 -6.428 -9.607 1.00 88.00 215 ASN A C 1
ATOM 1696 O O . ASN A 1 215 ? -10.993 -7.555 -10.108 1.00 88.00 215 ASN A O 1
ATOM 1700 N N . ALA A 1 216 ? -9.983 -5.782 -9.156 1.00 89.38 216 ALA A N 1
ATOM 1701 C CA . ALA A 1 216 ? -8.641 -6.345 -9.157 1.00 89.38 216 ALA A CA 1
ATOM 1702 C C . ALA A 1 216 ? -7.932 -6.108 -7.819 1.00 89.38 216 ALA A C 1
ATOM 1704 O O . ALA A 1 216 ? -8.051 -5.050 -7.199 1.00 89.38 216 ALA A O 1
ATOM 1705 N N . GLU A 1 217 ? -7.162 -7.105 -7.403 1.00 86.62 217 GLU A N 1
ATOM 1706 C CA . GLU A 1 217 ? -6.073 -6.933 -6.457 1.00 86.62 217 GLU A CA 1
ATOM 1707 C C . GLU A 1 217 ? -4.933 -6.183 -7.130 1.00 86.62 217 GLU A C 1
ATOM 1709 O O . GLU A 1 217 ? -4.738 -6.290 -8.344 1.00 86.62 217 GLU A O 1
ATOM 1714 N N . TYR A 1 218 ? -4.176 -5.405 -6.363 1.00 86.88 218 TYR A N 1
ATOM 1715 C CA . TYR A 1 218 ? -3.071 -4.663 -6.942 1.00 86.88 218 TYR A CA 1
ATOM 1716 C C . TYR A 1 218 ? -1.933 -4.390 -5.975 1.00 86.88 218 TYR A C 1
ATOM 1718 O O . TYR A 1 218 ? -2.114 -4.234 -4.766 1.00 86.88 218 TYR A O 1
ATOM 1726 N N . THR A 1 219 ? -0.760 -4.255 -6.578 1.00 86.25 219 THR A N 1
ATOM 1727 C CA . THR A 1 219 ? 0.489 -3.881 -5.932 1.00 86.25 219 THR A CA 1
ATOM 1728 C C . THR A 1 219 ? 1.152 -2.785 -6.753 1.00 86.25 219 THR A C 1
ATOM 1730 O O . THR A 1 219 ? 1.175 -2.848 -7.980 1.00 86.25 219 THR A O 1
ATOM 1733 N N . ILE A 1 220 ? 1.720 -1.788 -6.076 1.00 81.88 220 ILE A N 1
ATOM 1734 C CA . ILE A 1 220 ? 2.535 -0.744 -6.700 1.00 81.88 220 ILE A CA 1
ATOM 1735 C C . ILE A 1 220 ? 3.922 -0.811 -6.062 1.00 81.88 220 ILE A C 1
ATOM 1737 O O . ILE A 1 220 ? 4.059 -0.577 -4.864 1.00 81.88 220 ILE A O 1
ATOM 1741 N N . THR A 1 221 ? 4.938 -1.139 -6.856 1.00 81.19 221 THR A N 1
ATOM 1742 C CA . THR A 1 221 ? 6.349 -1.169 -6.455 1.00 81.19 221 THR A CA 1
ATOM 1743 C C . THR A 1 221 ? 7.136 -0.111 -7.208 1.00 81.19 221 THR A C 1
ATOM 1745 O O . THR A 1 221 ? 6.863 0.126 -8.382 1.00 81.19 221 THR A O 1
ATOM 1748 N N . THR A 1 222 ? 8.102 0.541 -6.548 1.00 65.12 222 THR A N 1
ATOM 1749 C CA . THR A 1 222 ? 8.787 1.709 -7.134 1.00 65.12 222 THR A CA 1
ATOM 1750 C C . THR A 1 222 ? 10.304 1.670 -7.225 1.00 65.12 222 THR A C 1
ATOM 1752 O O . THR A 1 222 ? 10.910 2.588 -7.781 1.00 65.12 222 THR A O 1
ATOM 1755 N N . TYR A 1 223 ? 10.936 0.618 -6.711 1.00 65.88 223 TYR A N 1
ATOM 1756 C CA . TYR A 1 223 ? 12.387 0.485 -6.807 1.00 65.88 223 TYR A CA 1
ATOM 1757 C C . TYR A 1 223 ? 12.852 -0.969 -6.869 1.00 65.88 223 TYR A C 1
ATOM 1759 O O . TYR A 1 223 ? 13.717 -1.297 -7.679 1.00 65.88 223 TYR A O 1
ATOM 1767 N N . GLN A 1 224 ? 12.301 -1.861 -6.035 1.00 75.00 224 GLN A N 1
ATOM 1768 C CA . GLN A 1 224 ? 12.753 -3.259 -5.974 1.00 75.00 224 GLN A CA 1
ATOM 1769 C C . GLN A 1 224 ? 11.619 -4.270 -6.143 1.00 75.00 224 GLN A C 1
ATOM 1771 O O . GLN A 1 224 ? 11.062 -4.793 -5.179 1.00 75.00 224 GLN A O 1
ATOM 1776 N N . TRP A 1 225 ? 11.350 -4.640 -7.397 1.00 84.75 225 TRP A N 1
ATOM 1777 C CA . TRP A 1 225 ? 10.329 -5.637 -7.733 1.00 84.75 225 TRP A CA 1
ATOM 1778 C C . TRP A 1 225 ? 10.574 -7.028 -7.125 1.00 84.75 225 TRP A C 1
ATOM 1780 O O . TRP A 1 225 ? 9.645 -7.814 -7.034 1.00 84.75 225 TRP A O 1
ATOM 1790 N N . SER A 1 226 ? 11.766 -7.380 -6.646 1.00 85.31 226 SER A N 1
ATOM 1791 C CA . SER A 1 226 ? 11.996 -8.688 -6.006 1.00 85.31 226 SER A CA 1
ATOM 1792 C C . SER A 1 226 ? 11.958 -8.648 -4.470 1.00 85.31 226 SER A C 1
ATOM 1794 O O . SER A 1 226 ? 12.370 -9.619 -3.832 1.00 85.31 226 SER A O 1
ATOM 1796 N N . ARG A 1 227 ? 11.540 -7.533 -3.853 1.00 84.75 227 ARG A N 1
ATOM 1797 C CA . ARG A 1 227 ? 11.609 -7.322 -2.395 1.00 84.75 227 ARG A CA 1
ATOM 1798 C C . ARG A 1 227 ? 10.264 -6.985 -1.766 1.00 84.75 227 ARG A C 1
ATOM 1800 O O . ARG A 1 227 ? 9.365 -6.482 -2.438 1.00 84.75 227 ARG A O 1
ATOM 1807 N N . ALA A 1 228 ? 10.143 -7.307 -0.481 1.00 78.25 228 ALA A N 1
ATOM 1808 C CA . ALA A 1 228 ? 8.960 -7.047 0.334 1.00 78.25 228 ALA A CA 1
ATOM 1809 C C . ALA A 1 228 ? 8.866 -5.585 0.800 1.00 78.25 228 ALA A C 1
ATOM 1811 O O . ALA A 1 228 ? 7.780 -5.121 1.129 1.00 78.25 228 ALA A O 1
ATOM 1812 N N . SER A 1 229 ? 9.980 -4.851 0.786 1.00 70.81 229 SER A N 1
ATOM 1813 C CA . SER A 1 229 ? 10.050 -3.414 1.054 1.00 70.81 229 SER A CA 1
ATOM 1814 C C . SER A 1 229 ? 10.921 -2.704 0.018 1.00 70.81 229 SER A C 1
ATOM 1816 O O . SER A 1 229 ? 11.794 -3.309 -0.610 1.00 70.81 229 SER A O 1
ATOM 1818 N N . ASP A 1 230 ? 10.632 -1.422 -0.199 1.00 64.62 230 ASP A N 1
ATOM 1819 C CA . ASP A 1 230 ? 11.332 -0.570 -1.155 1.00 64.62 230 ASP A CA 1
ATOM 1820 C C . ASP A 1 230 ? 12.685 -0.100 -0.608 1.00 64.62 230 ASP A C 1
ATOM 1822 O O . ASP A 1 230 ? 13.012 -0.325 0.558 1.00 64.62 230 ASP A O 1
ATOM 1826 N N . VAL A 1 231 ? 13.477 0.593 -1.432 1.00 59.66 231 VAL A N 1
ATOM 1827 C CA . VAL A 1 231 ? 14.740 1.191 -0.972 1.00 59.66 231 VAL A CA 1
ATOM 1828 C C . VAL A 1 231 ? 14.702 2.711 -0.957 1.00 59.66 231 VAL A C 1
ATOM 1830 O O . VAL A 1 231 ? 14.259 3.385 -1.882 1.00 59.66 231 VAL A O 1
ATOM 1833 N N . GLY A 1 232 ? 15.206 3.252 0.143 1.00 62.56 232 GLY A N 1
ATOM 1834 C CA . GLY A 1 232 ? 15.325 4.673 0.437 1.00 62.56 232 GLY A CA 1
ATOM 1835 C C . GLY A 1 232 ? 15.905 4.839 1.837 1.00 62.56 232 GLY A C 1
ATOM 1836 O O . GLY A 1 232 ? 15.902 3.887 2.614 1.00 62.56 232 GLY A O 1
ATOM 1837 N N . ASP A 1 233 ? 16.393 6.030 2.188 1.00 61.41 233 ASP A N 1
ATOM 1838 C CA . ASP A 1 233 ? 17.104 6.267 3.460 1.00 61.41 233 ASP A CA 1
ATOM 1839 C C . ASP A 1 233 ? 16.340 5.756 4.690 1.00 61.41 233 ASP A C 1
ATOM 1841 O O . ASP A 1 233 ? 16.933 5.224 5.624 1.00 61.41 233 ASP A O 1
ATOM 1845 N N . ARG A 1 234 ? 15.006 5.859 4.676 1.00 58.00 234 ARG A N 1
ATOM 1846 C CA . ARG A 1 234 ? 14.148 5.349 5.754 1.00 58.00 234 ARG A CA 1
ATOM 1847 C C . ARG A 1 234 ? 13.951 3.840 5.738 1.00 58.00 234 ARG A C 1
ATOM 1849 O O . ARG A 1 234 ? 13.933 3.254 6.813 1.00 58.00 234 ARG A O 1
ATOM 1856 N N . ALA A 1 235 ? 13.801 3.224 4.569 1.00 62.91 235 ALA A N 1
ATOM 1857 C CA . ALA A 1 235 ? 13.758 1.768 4.477 1.00 62.91 235 ALA A CA 1
ATOM 1858 C C . ALA A 1 235 ? 15.106 1.170 4.894 1.00 62.91 235 ALA A C 1
ATOM 1860 O O . ALA A 1 235 ? 15.132 0.226 5.669 1.00 62.91 235 ALA A O 1
ATOM 1861 N N . ASN A 1 236 ? 16.215 1.817 4.523 1.00 68.19 236 ASN A N 1
ATOM 1862 C CA . ASN A 1 236 ? 17.547 1.486 5.023 1.00 68.19 236 ASN A CA 1
ATOM 1863 C C . ASN A 1 236 ? 17.663 1.680 6.543 1.00 68.19 236 ASN A C 1
ATOM 1865 O O . ASN A 1 236 ? 18.286 0.869 7.217 1.00 68.19 236 ASN A O 1
ATOM 1869 N N . ALA A 1 237 ? 17.063 2.729 7.112 1.00 68.94 237 ALA A N 1
ATOM 1870 C CA . ALA A 1 237 ? 17.065 2.931 8.561 1.00 68.94 237 ALA A CA 1
ATOM 1871 C C . ALA A 1 237 ? 16.225 1.884 9.316 1.00 68.94 237 ALA A C 1
ATOM 1873 O O . ALA A 1 237 ? 16.582 1.528 10.435 1.00 68.94 237 ALA A O 1
ATOM 1874 N N . ALA A 1 238 ? 15.124 1.409 8.724 1.00 65.94 238 ALA A N 1
ATOM 1875 C CA . ALA A 1 238 ? 14.247 0.402 9.325 1.00 65.94 238 ALA A CA 1
ATOM 1876 C C . ALA A 1 238 ? 14.766 -1.035 9.130 1.00 65.94 238 ALA A C 1
ATOM 1878 O O . ALA A 1 238 ? 14.719 -1.832 10.060 1.00 65.94 238 ALA A O 1
ATOM 1879 N N . PHE A 1 239 ? 15.286 -1.355 7.943 1.00 68.81 239 PHE A N 1
ATOM 1880 C CA . PHE A 1 239 ? 15.560 -2.728 7.497 1.00 68.81 239 PHE A CA 1
ATOM 1881 C C . PHE A 1 239 ? 16.983 -2.960 6.979 1.00 68.81 239 PHE A C 1
ATOM 1883 O O . PHE A 1 239 ? 17.335 -4.076 6.595 1.00 68.81 239 PHE A O 1
ATOM 1890 N N . GLY A 1 240 ? 17.826 -1.929 6.969 1.00 74.00 240 GLY A N 1
ATOM 1891 C CA . GLY A 1 240 ? 19.168 -2.011 6.404 1.00 74.00 240 GLY A CA 1
ATOM 1892 C C . GLY A 1 240 ? 19.172 -2.152 4.881 1.00 74.00 240 GLY A C 1
ATOM 1893 O O . GLY A 1 240 ? 18.210 -1.834 4.190 1.00 74.00 240 GLY A O 1
ATOM 1894 N N . ASP A 1 241 ? 20.289 -2.644 4.356 1.00 74.25 241 ASP A N 1
ATOM 1895 C CA . ASP A 1 241 ? 20.581 -2.761 2.923 1.00 74.25 241 ASP A CA 1
ATOM 1896 C C . ASP A 1 241 ? 20.072 -4.068 2.283 1.00 74.25 241 ASP A C 1
ATOM 1898 O O . ASP A 1 241 ? 20.309 -4.326 1.099 1.00 74.25 241 ASP A O 1
ATOM 1902 N N . LYS A 1 242 ? 19.392 -4.923 3.057 1.00 74.69 242 LYS A N 1
ATOM 1903 C CA . LYS A 1 242 ? 18.940 -6.259 2.638 1.00 74.69 242 LYS A CA 1
ATOM 1904 C C . LYS A 1 242 ? 17.482 -6.498 3.032 1.00 74.69 242 LYS A C 1
ATOM 1906 O O . LYS A 1 242 ? 17.225 -7.368 3.866 1.00 74.69 242 LYS A O 1
ATOM 1911 N N . PRO A 1 243 ? 16.529 -5.769 2.425 1.00 77.88 243 PRO A N 1
ATOM 1912 C CA . PRO A 1 243 ? 15.116 -6.018 2.665 1.00 77.88 243 PRO A CA 1
ATOM 1913 C C . PRO A 1 243 ? 14.744 -7.467 2.322 1.00 77.88 243 PRO A C 1
ATOM 1915 O O . PRO A 1 243 ? 15.353 -8.105 1.445 1.00 77.88 243 PRO A O 1
ATOM 1918 N N . GLU A 1 244 ? 13.733 -7.983 3.022 1.00 86.81 244 GLU A N 1
ATOM 1919 C CA . GLU A 1 244 ? 13.221 -9.338 2.827 1.00 86.81 244 GLU A CA 1
ATOM 1920 C C . GLU A 1 244 ? 12.886 -9.580 1.344 1.00 86.81 244 GLU A C 1
ATOM 1922 O O . GLU A 1 244 ? 12.385 -8.702 0.632 1.00 86.81 244 GLU A O 1
ATOM 1927 N N . ALA A 1 245 ? 13.236 -10.764 0.838 1.00 89.44 245 ALA A N 1
ATOM 1928 C CA . ALA A 1 245 ? 12.875 -11.149 -0.520 1.00 89.44 245 ALA A CA 1
ATOM 1929 C C . ALA A 1 245 ? 11.362 -11.371 -0.606 1.00 89.44 245 ALA A C 1
ATOM 1931 O O . ALA A 1 245 ? 10.783 -12.022 0.257 1.00 89.44 245 ALA A O 1
ATOM 1932 N N . TRP A 1 246 ? 10.727 -10.867 -1.663 1.00 89.19 246 TRP A N 1
ATOM 1933 C CA . TRP A 1 246 ? 9.303 -11.114 -1.863 1.00 89.19 246 TRP A CA 1
ATOM 1934 C C . TRP A 1 246 ? 9.075 -12.566 -2.287 1.00 89.19 246 TRP A C 1
ATOM 1936 O O . TRP A 1 246 ? 9.633 -13.025 -3.288 1.00 89.19 246 TRP A O 1
ATOM 1946 N N . ASN A 1 247 ? 8.252 -13.295 -1.533 1.00 91.31 247 ASN A N 1
ATOM 1947 C CA . ASN A 1 247 ? 7.936 -14.682 -1.845 1.00 91.31 247 ASN A CA 1
ATOM 1948 C C . ASN A 1 247 ? 6.788 -14.771 -2.856 1.00 91.31 247 ASN A C 1
ATOM 1950 O O . ASN A 1 247 ? 5.644 -15.020 -2.493 1.00 91.31 247 ASN A O 1
ATOM 1954 N N . PHE A 1 248 ? 7.102 -14.651 -4.144 1.00 91.44 248 PHE A N 1
ATOM 1955 C CA . PHE A 1 248 ? 6.110 -14.725 -5.222 1.00 91.44 248 PHE A CA 1
ATOM 1956 C C . PHE A 1 248 ? 5.214 -15.974 -5.199 1.00 91.44 248 PHE A C 1
ATOM 1958 O O . PHE A 1 248 ? 4.100 -15.916 -5.706 1.00 91.44 248 PHE A O 1
ATOM 1965 N N . THR A 1 249 ? 5.667 -17.088 -4.611 1.00 90.56 249 THR A N 1
ATOM 1966 C CA . THR A 1 249 ? 4.874 -18.329 -4.535 1.00 90.56 249 THR A CA 1
ATOM 1967 C C . THR A 1 249 ? 3.832 -18.327 -3.417 1.00 90.56 249 THR A C 1
ATOM 1969 O O . THR A 1 249 ? 2.890 -19.113 -3.462 1.00 90.56 249 THR A O 1
ATOM 1972 N N . ALA A 1 250 ? 3.979 -17.446 -2.424 1.00 87.81 250 ALA A N 1
ATOM 1973 C CA . ALA A 1 250 ? 3.025 -17.285 -1.327 1.00 87.81 250 ALA A CA 1
ATOM 1974 C C . ALA A 1 250 ? 1.890 -16.298 -1.653 1.00 87.81 250 ALA A C 1
ATOM 1976 O O . ALA A 1 250 ? 0.972 -16.138 -0.850 1.00 87.81 250 ALA A O 1
ATOM 1977 N N . HIS A 1 251 ? 1.936 -15.644 -2.818 1.00 84.38 251 HIS A N 1
ATOM 1978 C CA . HIS A 1 251 ? 0.988 -14.605 -3.216 1.00 84.38 251 HIS A CA 1
ATOM 1979 C C . HIS A 1 251 ? 0.383 -14.904 -4.589 1.00 84.38 251 HIS A C 1
ATOM 1981 O O . HIS A 1 251 ? 0.895 -15.723 -5.353 1.00 84.38 251 HIS A O 1
ATOM 1987 N N . ARG A 1 252 ? -0.745 -14.253 -4.897 1.00 86.50 252 ARG A N 1
ATOM 1988 C CA . ARG A 1 252 ? -1.418 -14.420 -6.190 1.00 86.50 252 ARG A CA 1
ATOM 1989 C C . ARG A 1 252 ? -0.491 -14.013 -7.335 1.00 86.50 252 ARG A C 1
ATOM 1991 O O . ARG A 1 252 ? 0.280 -13.059 -7.225 1.00 86.50 252 ARG A O 1
ATOM 1998 N N . VAL A 1 253 ? -0.599 -14.743 -8.439 1.00 93.69 253 VAL A N 1
ATOM 1999 C CA . VAL A 1 253 ? 0.072 -14.390 -9.691 1.00 93.69 253 VAL A CA 1
ATOM 2000 C C . VAL A 1 253 ? -0.566 -13.137 -10.284 1.00 93.69 253 VAL A C 1
ATOM 2002 O O . VAL A 1 253 ? -1.777 -12.960 -10.167 1.00 93.69 253 VAL A O 1
ATOM 2005 N N . ALA A 1 254 ? 0.227 -12.273 -10.916 1.00 95.00 254 ALA A N 1
ATOM 2006 C CA . ALA A 1 254 ? -0.321 -11.129 -11.636 1.00 95.00 254 ALA A CA 1
ATOM 2007 C C . ALA A 1 254 ? -0.898 -11.573 -12.989 1.00 95.00 254 ALA A C 1
ATOM 2009 O O . ALA A 1 254 ? -0.242 -12.298 -13.733 1.00 95.00 254 ALA A O 1
ATOM 2010 N N . ASP A 1 255 ? -2.100 -11.104 -13.329 1.00 97.12 255 ASP A N 1
ATOM 2011 C CA . ASP A 1 255 ? -2.662 -11.236 -14.680 1.00 97.12 255 ASP A CA 1
ATOM 2012 C C . ASP A 1 255 ? -2.089 -10.167 -15.622 1.00 97.12 255 ASP A C 1
ATOM 2014 O O . ASP A 1 255 ? -1.936 -10.392 -16.823 1.00 97.12 255 ASP A O 1
ATOM 2018 N N . LEU A 1 256 ? -1.798 -8.984 -15.074 1.00 97.50 256 LEU A N 1
ATOM 2019 C CA . LEU A 1 256 ? -1.279 -7.825 -15.790 1.00 97.50 256 LEU A CA 1
ATOM 2020 C C . LEU A 1 256 ? -0.116 -7.219 -15.010 1.00 97.50 256 LEU A C 1
ATOM 2022 O O . LEU A 1 256 ? -0.240 -6.946 -13.815 1.00 97.50 256 LEU A O 1
ATOM 2026 N N . VAL A 1 257 ? 0.981 -6.938 -15.706 1.00 96.81 257 VAL A N 1
ATOM 2027 C CA . VAL A 1 257 ? 2.119 -6.191 -15.175 1.00 96.81 257 VAL A CA 1
ATOM 2028 C C . VAL A 1 257 ? 2.325 -4.932 -16.002 1.00 96.81 257 VAL A C 1
ATOM 2030 O O . VAL A 1 257 ? 2.504 -4.998 -17.216 1.00 96.81 257 VAL A O 1
ATOM 2033 N N . ILE A 1 258 ? 2.325 -3.772 -15.351 1.00 95.31 258 ILE A N 1
ATOM 2034 C CA . ILE A 1 258 ? 2.660 -2.496 -15.985 1.00 95.31 258 ILE A CA 1
ATOM 2035 C C . ILE A 1 258 ? 4.042 -2.078 -15.514 1.00 95.31 258 ILE A C 1
ATOM 2037 O O . ILE A 1 258 ? 4.245 -1.851 -14.323 1.00 95.31 258 ILE A O 1
ATOM 2041 N N . ILE A 1 259 ? 4.978 -1.929 -16.448 1.00 93.38 259 ILE A N 1
ATOM 2042 C CA . ILE A 1 259 ? 6.331 -1.463 -16.150 1.00 93.38 259 ILE A CA 1
ATOM 2043 C C . ILE A 1 259 ? 6.452 -0.004 -16.600 1.00 93.38 259 ILE A C 1
ATOM 2045 O O . ILE A 1 259 ? 6.376 0.312 -17.787 1.00 93.38 259 ILE A O 1
ATOM 2049 N N . ASN A 1 260 ? 6.622 0.898 -15.634 1.00 90.62 260 ASN A N 1
ATOM 2050 C CA . ASN A 1 260 ? 6.773 2.337 -15.821 1.00 90.62 260 ASN A CA 1
ATOM 2051 C C . ASN A 1 260 ? 8.103 2.842 -15.243 1.00 90.62 260 ASN A C 1
ATOM 2053 O O . ASN A 1 260 ? 8.142 3.616 -14.289 1.00 90.62 260 ASN A O 1
ATOM 2057 N N . LEU A 1 261 ? 9.198 2.375 -15.844 1.00 87.62 261 LEU A N 1
ATOM 2058 C CA . LEU A 1 261 ? 10.576 2.702 -15.478 1.00 87.62 261 LEU A CA 1
ATOM 2059 C C . LEU A 1 261 ? 11.320 3.392 -16.630 1.00 87.62 261 LEU A C 1
ATOM 2061 O O . LEU A 1 261 ? 10.967 3.242 -17.802 1.00 87.62 261 LEU A O 1
ATOM 2065 N N . GLY A 1 262 ? 12.383 4.126 -16.296 1.00 86.12 262 GLY A N 1
ATOM 2066 C CA . GLY A 1 262 ? 13.272 4.787 -17.260 1.00 86.12 262 GLY A CA 1
ATOM 2067 C C . GLY A 1 262 ? 13.548 6.260 -16.977 1.00 86.12 262 GLY A C 1
ATOM 2068 O O . GLY A 1 262 ? 14.532 6.806 -17.476 1.00 86.12 262 GLY A O 1
ATOM 2069 N N . THR A 1 263 ? 12.723 6.923 -16.156 1.00 83.00 263 THR A N 1
ATOM 2070 C CA . THR A 1 263 ? 12.902 8.354 -15.859 1.00 83.00 263 THR A CA 1
ATOM 2071 C C . THR A 1 263 ? 14.251 8.610 -15.200 1.00 83.00 263 THR A C 1
ATOM 2073 O O . THR A 1 263 ? 14.947 9.555 -15.565 1.00 83.00 263 THR A O 1
ATOM 2076 N N . ASN A 1 264 ? 14.623 7.770 -14.230 1.00 83.19 264 ASN A N 1
ATOM 2077 C CA . ASN A 1 264 ? 15.861 7.917 -13.474 1.00 83.19 264 ASN A CA 1
ATOM 2078 C C . ASN A 1 264 ? 17.094 7.483 -14.269 1.00 83.19 264 ASN A C 1
ATOM 2080 O O . ASN A 1 264 ? 18.139 8.114 -14.124 1.00 83.19 264 ASN A O 1
ATOM 2084 N N . ASP A 1 265 ? 16.980 6.475 -15.129 1.00 86.00 265 ASP A N 1
ATOM 2085 C CA . ASP A 1 265 ? 18.073 5.969 -15.968 1.00 86.00 265 ASP A CA 1
ATOM 2086 C C . ASP A 1 265 ? 18.607 7.047 -16.923 1.00 86.00 265 ASP A C 1
ATOM 2088 O O . ASP A 1 265 ? 19.817 7.208 -17.089 1.00 86.00 265 ASP A O 1
ATOM 2092 N N . ALA A 1 266 ? 17.699 7.861 -17.472 1.00 83.88 266 ALA A N 1
ATOM 2093 C CA . ALA A 1 266 ? 18.019 8.949 -18.394 1.00 83.88 266 ALA A CA 1
ATOM 2094 C C . ALA A 1 266 ? 18.501 10.250 -17.715 1.00 83.88 266 ALA A C 1
ATOM 2096 O O . ALA A 1 266 ? 18.849 11.211 -18.405 1.00 83.88 266 ALA A O 1
ATOM 2097 N N . ARG A 1 267 ? 18.505 10.342 -16.374 1.00 82.62 267 ARG A N 1
ATOM 2098 C CA . ARG A 1 267 ? 18.997 11.546 -15.672 1.00 82.62 267 ARG A CA 1
ATOM 2099 C C . ARG A 1 267 ? 20.508 11.647 -15.822 1.00 82.62 267 ARG A C 1
ATOM 2101 O O . ARG A 1 267 ? 21.201 10.652 -15.669 1.00 82.62 267 ARG A O 1
ATOM 2108 N N . THR A 1 268 ? 21.035 12.861 -15.984 1.00 85.25 268 THR A N 1
ATOM 2109 C CA . THR A 1 268 ? 22.480 13.117 -16.156 1.00 85.25 268 THR A CA 1
ATOM 2110 C C . THR A 1 268 ? 23.361 12.503 -15.063 1.00 85.25 268 THR A C 1
ATOM 2112 O O . THR A 1 268 ? 24.499 12.148 -15.337 1.00 85.25 268 THR A O 1
ATOM 2115 N N . VAL A 1 269 ? 22.848 12.369 -13.835 1.00 85.81 269 VAL A N 1
ATOM 2116 C CA . VAL A 1 269 ? 23.590 11.769 -12.711 1.00 85.81 269 VAL A CA 1
ATOM 2117 C C . VAL A 1 269 ? 23.803 10.262 -12.897 1.00 85.81 269 VAL A C 1
ATOM 2119 O O . VAL A 1 269 ? 24.841 9.753 -12.490 1.00 85.81 269 VAL A O 1
ATOM 2122 N N . ASN A 1 270 ? 22.850 9.566 -13.523 1.00 86.12 270 ASN A N 1
ATOM 2123 C CA . ASN A 1 270 ? 22.922 8.121 -13.751 1.00 86.12 270 ASN A CA 1
ATOM 2124 C C . ASN A 1 270 ? 23.452 7.804 -15.155 1.00 86.12 270 ASN A C 1
ATOM 2126 O O . ASN A 1 270 ? 24.313 6.945 -15.299 1.00 86.12 270 ASN A O 1
ATOM 2130 N N . ASN A 1 271 ? 22.961 8.531 -16.166 1.00 88.00 271 ASN A N 1
ATOM 2131 C CA . ASN A 1 271 ? 23.388 8.491 -17.565 1.00 88.00 271 ASN A CA 1
ATOM 2132 C C . ASN A 1 271 ? 23.596 7.062 -18.094 1.00 88.00 271 ASN A C 1
ATOM 2134 O O . ASN A 1 271 ? 24.641 6.746 -18.668 1.00 88.00 271 ASN A O 1
ATOM 2138 N N . VAL A 1 272 ? 22.603 6.199 -17.856 1.00 89.06 272 VAL A N 1
ATOM 2139 C CA . VAL A 1 272 ? 22.657 4.790 -18.252 1.00 89.06 272 VAL A CA 1
ATOM 2140 C C . VAL A 1 272 ? 22.698 4.706 -19.785 1.00 89.06 272 VAL A C 1
ATOM 2142 O O . VAL A 1 272 ? 21.840 5.304 -20.444 1.00 89.06 272 VAL A O 1
ATOM 2145 N N . PRO A 1 273 ? 23.672 3.994 -20.382 1.00 92.81 273 PRO A N 1
ATOM 2146 C CA . PRO A 1 273 ? 23.734 3.807 -21.829 1.00 92.81 273 PRO A CA 1
ATOM 2147 C C . PRO A 1 273 ? 22.465 3.151 -22.388 1.00 92.81 273 PRO A C 1
ATOM 2149 O O . PRO A 1 273 ? 21.872 2.282 -21.752 1.00 92.81 273 PRO A O 1
ATOM 2152 N N . SER A 1 274 ? 22.058 3.527 -23.605 1.00 89.56 274 SER A N 1
ATOM 2153 C CA . SER A 1 274 ? 20.818 3.016 -24.214 1.00 89.56 274 SER A CA 1
ATOM 2154 C C . SER A 1 274 ? 20.800 1.493 -24.380 1.00 89.56 274 SER A C 1
ATOM 2156 O O . SER A 1 274 ? 19.753 0.884 -24.169 1.00 89.56 274 SER A O 1
ATOM 2158 N N . ASP A 1 275 ? 21.942 0.882 -24.704 1.00 93.06 275 ASP A N 1
ATOM 2159 C CA . ASP A 1 275 ? 22.057 -0.576 -24.821 1.00 93.06 275 ASP A CA 1
ATOM 2160 C C . ASP A 1 275 ? 21.885 -1.258 -23.457 1.00 93.06 275 ASP A C 1
ATOM 2162 O O . ASP A 1 275 ? 21.129 -2.222 -23.345 1.00 93.06 275 ASP A O 1
ATOM 2166 N N . ASP A 1 276 ? 22.505 -0.719 -22.402 1.00 92.94 276 ASP A N 1
ATOM 2167 C CA . ASP A 1 276 ? 22.372 -1.240 -21.035 1.00 92.94 276 ASP A CA 1
ATOM 2168 C C . ASP A 1 276 ? 20.932 -1.103 -20.524 1.00 92.94 276 ASP A C 1
ATOM 2170 O O . ASP A 1 276 ? 20.397 -2.030 -19.911 1.00 92.94 276 ASP A O 1
ATOM 2174 N N . TYR A 1 277 ? 20.277 0.024 -20.821 1.00 90.12 277 TYR A N 1
ATOM 2175 C CA . TYR A 1 277 ? 18.863 0.242 -20.517 1.00 90.12 277 TYR A CA 1
ATOM 2176 C C . TYR A 1 277 ? 17.974 -0.787 -21.228 1.00 90.12 277 TYR A C 1
ATOM 2178 O O . TYR A 1 277 ? 17.160 -1.446 -20.581 1.00 90.12 277 TYR A O 1
ATOM 2186 N N . TYR A 1 278 ? 18.164 -0.978 -22.538 1.00 91.50 278 TYR A N 1
ATOM 2187 C CA . TYR A 1 278 ? 17.402 -1.946 -23.327 1.00 91.50 278 TYR A CA 1
ATOM 2188 C C . TYR A 1 278 ? 17.568 -3.374 -22.794 1.00 91.50 278 TYR A C 1
ATOM 2190 O O . TYR A 1 278 ? 16.576 -4.050 -22.524 1.00 91.50 278 TYR A O 1
ATOM 2198 N N . GLN A 1 279 ? 18.809 -3.823 -22.580 1.00 93.75 279 GLN A N 1
ATOM 2199 C CA . GLN A 1 279 ? 19.088 -5.171 -22.073 1.00 93.75 279 GLN A CA 1
ATOM 2200 C C . GLN A 1 279 ? 18.531 -5.378 -20.660 1.00 93.75 279 GLN A C 1
ATOM 2202 O O . GLN A 1 279 ? 18.005 -6.447 -20.349 1.00 93.75 279 GLN A O 1
ATOM 2207 N N . SER A 1 280 ? 18.589 -4.350 -19.809 1.00 91.00 280 SER A N 1
ATOM 2208 C CA . SER A 1 280 ? 17.991 -4.400 -18.471 1.00 91.00 280 SER A CA 1
ATOM 2209 C C . SER A 1 280 ? 16.470 -4.540 -18.535 1.00 91.00 280 SER A C 1
ATOM 2211 O O . SER A 1 280 ? 15.895 -5.298 -17.754 1.00 91.00 280 SER A O 1
ATOM 2213 N N . TYR A 1 281 ? 15.820 -3.871 -19.490 1.00 91.44 281 TYR A N 1
ATOM 2214 C CA . TYR A 1 281 ? 14.378 -3.975 -19.699 1.00 91.44 281 TYR A CA 1
ATOM 2215 C C . TYR A 1 281 ? 13.969 -5.361 -20.218 1.00 91.44 281 TYR A C 1
ATOM 2217 O O . TYR A 1 281 ? 13.037 -5.959 -19.682 1.00 91.44 281 TYR A O 1
ATOM 2225 N N . VAL A 1 282 ? 14.698 -5.913 -21.196 1.00 94.44 282 VAL A N 1
ATOM 2226 C CA . VAL A 1 282 ? 14.486 -7.291 -21.680 1.00 94.44 282 VAL A CA 1
ATOM 2227 C C . VAL A 1 282 ? 14.603 -8.278 -20.523 1.00 94.44 282 VAL A C 1
ATOM 2229 O O . VAL A 1 282 ? 13.686 -9.058 -20.282 1.00 94.44 282 VAL A O 1
ATOM 2232 N N . LYS A 1 283 ? 15.674 -8.175 -19.730 1.00 94.25 283 LYS A N 1
ATOM 2233 C CA . LYS A 1 283 ? 15.873 -9.028 -18.556 1.00 94.25 283 LYS A CA 1
ATOM 2234 C C . LYS A 1 283 ? 14.754 -8.877 -17.522 1.00 94.25 283 LYS A C 1
ATOM 2236 O O . LYS A 1 283 ? 14.380 -9.848 -16.873 1.00 94.25 283 LYS A O 1
ATOM 2241 N N . MET A 1 284 ? 14.221 -7.671 -17.336 1.00 92.75 284 MET A N 1
ATOM 2242 C CA . MET A 1 284 ? 13.092 -7.441 -16.437 1.00 92.75 284 MET A CA 1
ATOM 2243 C C . MET A 1 284 ? 11.843 -8.196 -16.907 1.00 92.75 284 MET A C 1
ATOM 2245 O O . MET A 1 284 ? 11.225 -8.898 -16.111 1.00 92.75 284 MET A O 1
ATOM 2249 N N . VAL A 1 285 ? 11.515 -8.099 -18.197 1.00 95.25 285 VAL A N 1
ATOM 2250 C CA . VAL A 1 285 ? 10.403 -8.829 -18.826 1.00 95.25 285 VAL A CA 1
ATOM 2251 C C . VAL A 1 285 ? 10.597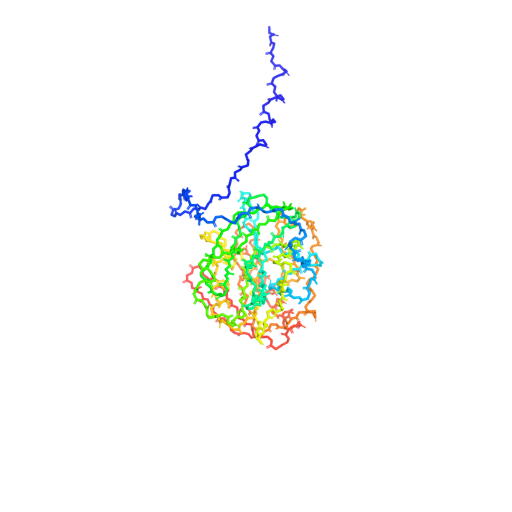 -10.342 -18.694 1.00 95.25 285 VAL A C 1
ATOM 2253 O O . VAL A 1 285 ? 9.683 -11.042 -18.263 1.00 95.25 285 VAL A O 1
ATOM 2256 N N . GLU A 1 286 ? 11.801 -10.843 -18.976 1.00 96.38 286 GLU A N 1
ATOM 2257 C CA . GLU A 1 286 ? 12.149 -12.259 -18.806 1.00 96.38 286 GLU A CA 1
ATOM 2258 C C . GLU A 1 286 ? 11.972 -12.726 -17.358 1.00 96.38 286 GLU A C 1
ATOM 2260 O O . GLU A 1 286 ? 11.419 -13.798 -17.123 1.00 96.38 286 GLU A O 1
ATOM 2265 N N . ASN A 1 287 ? 12.395 -11.926 -16.373 1.00 95.12 287 ASN A N 1
ATOM 2266 C CA . ASN A 1 287 ? 12.210 -12.281 -14.969 1.00 95.12 287 ASN A CA 1
ATOM 2267 C C . ASN A 1 287 ? 10.724 -12.308 -14.586 1.00 95.12 287 ASN A C 1
ATOM 2269 O O . ASN A 1 287 ? 10.309 -13.211 -13.861 1.00 95.12 287 ASN A O 1
ATOM 2273 N N . VAL A 1 288 ? 9.926 -11.345 -15.067 1.00 95.50 288 VAL A N 1
ATOM 2274 C CA . VAL A 1 288 ? 8.476 -11.309 -14.828 1.00 95.50 288 VAL A CA 1
ATOM 2275 C C . VAL A 1 288 ? 7.818 -12.561 -15.393 1.00 95.50 288 VAL A C 1
ATOM 2277 O O . VAL A 1 288 ? 7.159 -13.263 -14.635 1.00 95.50 288 VAL A O 1
ATOM 2280 N N . HIS A 1 289 ? 8.052 -12.911 -16.659 1.00 97.31 289 HIS A N 1
ATOM 2281 C CA . HIS A 1 289 ? 7.509 -14.148 -17.233 1.00 97.31 289 HIS A CA 1
ATOM 2282 C C . HIS A 1 289 ? 8.098 -15.418 -16.608 1.00 97.31 289 HIS A C 1
ATOM 2284 O O . HIS A 1 289 ? 7.431 -16.447 -16.554 1.00 97.31 289 HIS A O 1
ATOM 2290 N N . GLY A 1 290 ? 9.324 -15.369 -16.085 1.00 96.12 290 GLY A N 1
ATOM 2291 C CA . GLY A 1 290 ? 9.898 -16.477 -15.325 1.00 96.12 290 GLY A CA 1
ATOM 2292 C C . GLY A 1 290 ? 9.124 -16.783 -14.037 1.00 96.12 290 GLY A C 1
ATOM 2293 O O . GLY A 1 290 ? 9.077 -17.936 -13.613 1.00 96.12 290 GLY A O 1
ATOM 2294 N N . VAL A 1 291 ? 8.506 -15.768 -13.426 1.00 95.81 291 VAL A N 1
ATOM 2295 C CA . VAL A 1 291 ? 7.705 -15.892 -12.197 1.00 95.81 291 VAL A CA 1
ATOM 2296 C C . VAL A 1 291 ? 6.212 -16.055 -12.501 1.00 95.81 291 VAL A C 1
ATOM 2298 O O . VAL A 1 291 ? 5.539 -16.879 -11.882 1.00 95.81 291 VAL A O 1
ATOM 2301 N N . TRP A 1 292 ? 5.696 -15.288 -13.460 1.00 97.00 292 TRP A N 1
ATOM 2302 C CA . TRP A 1 292 ? 4.302 -15.260 -13.898 1.00 97.00 292 TRP A CA 1
ATOM 2303 C C . TRP A 1 292 ? 4.233 -15.459 -15.424 1.00 97.00 292 TRP A C 1
ATOM 2305 O O . TRP A 1 292 ? 4.120 -14.483 -16.172 1.00 97.00 292 TRP A O 1
ATOM 2315 N N . PRO A 1 293 ? 4.304 -16.715 -15.907 1.00 96.69 293 PRO A N 1
ATOM 2316 C CA . PRO A 1 293 ? 4.428 -17.016 -17.337 1.00 96.69 293 PRO A CA 1
ATOM 2317 C C . PRO A 1 293 ? 3.291 -16.479 -18.203 1.00 96.69 293 PRO A C 1
ATOM 2319 O O . PRO A 1 293 ? 3.524 -16.098 -19.346 1.00 96.69 293 PRO A O 1
ATOM 2322 N N . ASP A 1 294 ? 2.082 -16.413 -17.646 1.00 97.00 294 ASP A N 1
ATOM 2323 C CA . ASP A 1 294 ? 0.873 -16.016 -18.372 1.00 97.00 294 ASP A CA 1
ATOM 2324 C C . ASP A 1 294 ? 0.529 -14.522 -18.222 1.00 97.00 294 ASP A C 1
ATOM 2326 O O . ASP A 1 294 ? -0.449 -14.050 -18.811 1.00 97.00 294 ASP A O 1
ATOM 2330 N N . ALA A 1 295 ? 1.302 -13.767 -17.431 1.00 97.50 295 ALA A N 1
ATOM 2331 C CA . ALA A 1 295 ? 1.033 -12.354 -17.193 1.00 97.50 295 ALA A CA 1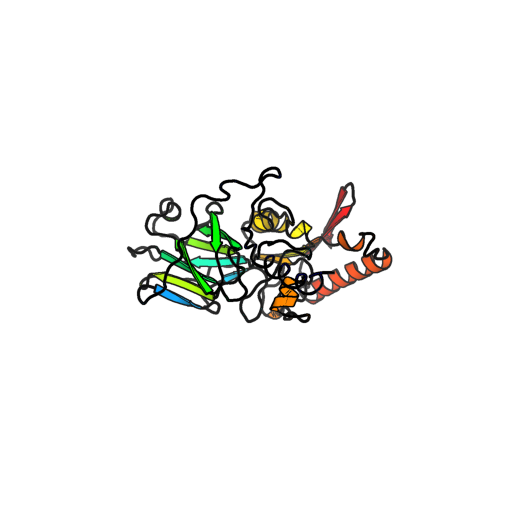
ATOM 2332 C C . ALA A 1 295 ? 1.168 -11.548 -18.488 1.00 97.50 295 ALA A C 1
ATOM 2334 O O . ALA A 1 295 ? 2.170 -11.660 -19.184 1.00 97.50 295 ALA A O 1
ATOM 2335 N N . GLN A 1 296 ? 0.199 -10.688 -18.792 1.00 98.12 296 GLN A N 1
ATOM 2336 C CA . GLN A 1 296 ? 0.349 -9.711 -19.870 1.00 98.12 296 GLN A CA 1
ATOM 2337 C C . GLN A 1 296 ? 1.251 -8.576 -19.398 1.00 98.12 296 GLN A C 1
ATOM 2339 O O . GLN A 1 296 ? 1.051 -8.060 -18.296 1.00 98.12 296 GLN A O 1
ATOM 2344 N N . ILE A 1 297 ? 2.214 -8.156 -20.219 1.00 97.00 297 ILE A N 1
ATOM 2345 C CA . ILE A 1 297 ? 3.134 -7.083 -19.841 1.00 97.00 297 ILE A CA 1
ATOM 2346 C C . ILE A 1 297 ? 2.872 -5.848 -20.700 1.00 97.00 297 ILE A C 1
ATOM 2348 O O . ILE A 1 297 ? 2.866 -5.896 -21.929 1.00 97.00 297 ILE A O 1
ATOM 2352 N N . VAL A 1 298 ? 2.674 -4.710 -20.037 1.00 96.31 298 VAL A N 1
ATOM 2353 C CA . VAL A 1 298 ? 2.550 -3.402 -20.677 1.00 96.31 298 VAL A CA 1
ATOM 2354 C C . VAL A 1 298 ? 3.752 -2.547 -20.317 1.00 96.31 298 VAL A C 1
ATOM 2356 O O . VAL A 1 298 ? 3.978 -2.220 -19.150 1.00 96.31 298 VAL A O 1
ATOM 2359 N N . LEU A 1 299 ? 4.498 -2.138 -21.339 1.00 92.44 299 LEU A N 1
ATOM 2360 C CA . LEU A 1 299 ? 5.596 -1.192 -21.184 1.00 92.44 299 LEU A CA 1
ATOM 2361 C C . LEU A 1 299 ? 5.066 0.224 -21.357 1.00 92.44 299 LEU A C 1
ATOM 2363 O O . LEU A 1 299 ? 4.605 0.596 -22.438 1.00 92.44 299 LEU A O 1
ATOM 2367 N N . MET A 1 300 ? 5.139 1.011 -20.288 1.00 88.75 300 MET A N 1
ATOM 2368 C CA . MET A 1 300 ? 4.716 2.403 -20.267 1.00 88.75 300 MET A CA 1
ATOM 2369 C C . MET A 1 300 ? 5.942 3.288 -20.082 1.00 88.75 300 MET A C 1
ATOM 2371 O O . MET A 1 300 ? 6.457 3.443 -18.976 1.00 88.75 300 MET A O 1
ATOM 2375 N N . VAL A 1 301 ? 6.407 3.912 -21.161 1.00 74.69 301 VAL A N 1
ATOM 2376 C CA . VAL A 1 301 ? 7.592 4.778 -21.115 1.00 74.69 301 VAL A CA 1
ATOM 2377 C C . VAL A 1 301 ? 7.204 6.202 -21.484 1.00 74.69 301 VAL A C 1
ATOM 2379 O O . VAL A 1 301 ? 6.458 6.449 -22.437 1.00 74.69 301 VAL A O 1
ATOM 2382 N N . ARG A 1 302 ? 7.719 7.164 -20.714 1.00 64.81 302 ARG A N 1
ATOM 2383 C CA . ARG A 1 302 ? 7.609 8.585 -21.040 1.00 64.81 302 ARG A CA 1
ATOM 2384 C C . ARG A 1 302 ? 8.758 8.965 -21.973 1.00 64.81 302 ARG A C 1
ATOM 2386 O O . ARG A 1 302 ? 9.901 9.043 -21.536 1.00 64.81 302 ARG A O 1
ATOM 2393 N N . HIS A 1 303 ? 8.449 9.301 -23.223 1.00 52.25 303 HIS A N 1
ATOM 2394 C CA . HIS A 1 303 ? 9.303 10.193 -24.005 1.00 52.25 303 HIS A CA 1
ATOM 2395 C C . HIS A 1 303 ? 8.864 11.633 -23.729 1.00 52.25 303 HIS A C 1
ATOM 2397 O O . HIS A 1 303 ? 7.674 11.886 -23.564 1.00 52.25 303 HIS A O 1
ATOM 2403 N N . TYR A 1 304 ? 9.802 12.585 -23.676 1.00 45.16 304 TYR A N 1
ATOM 2404 C CA . TYR A 1 304 ? 9.586 13.996 -23.292 1.00 45.16 304 TYR A CA 1
ATOM 2405 C C . TYR A 1 304 ? 8.486 14.759 -24.074 1.00 45.16 304 TYR A C 1
ATOM 2407 O O . TYR A 1 304 ? 8.218 15.919 -23.777 1.00 45.16 304 TYR A O 1
ATOM 2415 N N . SER A 1 305 ? 7.820 14.123 -25.039 1.00 38.03 305 SER A N 1
ATOM 2416 C CA . SER A 1 305 ? 6.668 14.646 -25.775 1.00 38.03 305 SER A CA 1
ATOM 2417 C C . SER A 1 305 ? 5.519 13.643 -25.995 1.00 38.03 305 SER A C 1
ATOM 2419 O O . SER A 1 305 ? 4.458 14.072 -26.432 1.00 38.03 305 SER A O 1
ATOM 2421 N N . HIS A 1 306 ? 5.691 12.339 -25.719 1.00 42.50 306 HIS A N 1
ATOM 2422 C CA . HIS A 1 306 ? 4.712 11.285 -26.045 1.00 42.50 306 HIS A CA 1
ATOM 2423 C C . HIS A 1 306 ? 4.810 10.093 -25.071 1.00 42.50 306 HIS A C 1
ATOM 2425 O O . HIS A 1 306 ? 5.907 9.676 -24.696 1.00 42.50 306 HIS A O 1
ATOM 2431 N N . VAL A 1 307 ? 3.669 9.510 -24.693 1.00 52.06 307 VAL A N 1
ATOM 2432 C CA . VAL A 1 307 ? 3.609 8.205 -24.007 1.00 52.06 307 VAL A CA 1
ATOM 2433 C C . VAL A 1 307 ? 3.516 7.121 -25.076 1.00 52.06 307 VAL A C 1
ATOM 2435 O O . VAL A 1 307 ? 2.645 7.194 -25.940 1.00 52.06 307 VAL A O 1
ATOM 2438 N N . SER A 1 308 ? 4.412 6.134 -25.033 1.00 59.44 308 SER A N 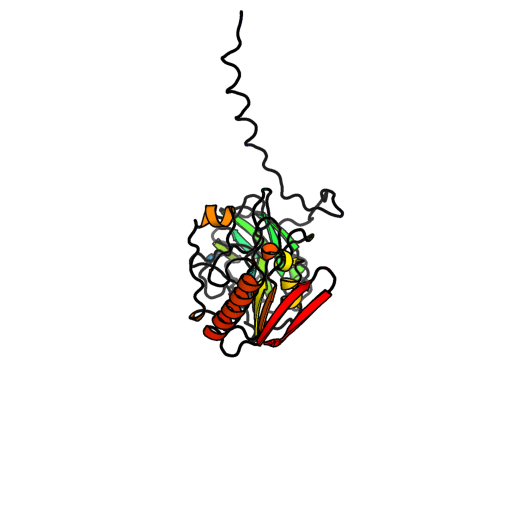1
ATOM 2439 C CA . SER A 1 308 ? 4.328 4.938 -25.882 1.00 59.44 308 SER A CA 1
ATOM 2440 C C . SER A 1 308 ? 3.886 3.752 -25.033 1.00 59.44 308 SER A C 1
ATOM 2442 O O . SER A 1 308 ? 4.394 3.572 -23.927 1.00 59.44 308 SER A O 1
ATOM 2444 N N . ILE A 1 309 ? 2.929 2.980 -25.549 1.00 63.53 309 ILE A N 1
ATOM 2445 C CA . ILE A 1 309 ? 2.394 1.775 -24.910 1.00 63.53 309 ILE A CA 1
ATOM 2446 C C . ILE A 1 309 ? 2.713 0.597 -25.827 1.00 63.53 309 ILE A C 1
ATOM 2448 O O . ILE A 1 309 ? 2.271 0.577 -26.977 1.00 63.53 309 ILE A O 1
ATOM 2452 N N . GLY A 1 310 ? 3.491 -0.358 -25.322 1.00 62.88 310 GLY A N 1
ATOM 2453 C CA . GLY A 1 310 ? 3.755 -1.637 -25.980 1.00 62.88 310 GLY A CA 1
ATOM 2454 C C . GLY A 1 310 ? 3.136 -2.784 -25.187 1.00 62.88 310 GLY A C 1
ATOM 2455 O O . GLY A 1 310 ? 3.188 -2.763 -23.959 1.00 62.88 310 GLY A O 1
ATOM 2456 N N . LEU A 1 311 ? 2.553 -3.757 -25.889 1.00 57.09 311 LEU A N 1
ATOM 2457 C CA . LEU A 1 311 ? 2.117 -5.038 -25.328 1.00 57.09 311 LEU A CA 1
ATOM 2458 C C . LEU A 1 311 ? 3.195 -6.085 -25.617 1.00 57.09 311 LEU A C 1
ATOM 2460 O O . LEU A 1 311 ? 3.648 -6.188 -26.762 1.00 57.09 311 LEU A O 1
ATOM 2464 N N . CYS A 1 312 ? 3.593 -6.818 -24.584 1.00 53.50 312 CYS A N 1
ATOM 2465 C CA . CYS A 1 312 ? 4.510 -7.949 -24.648 1.00 53.50 312 CYS A CA 1
ATOM 2466 C C . CYS A 1 312 ? 3.783 -9.220 -24.209 1.00 53.50 312 CYS A C 1
ATOM 2468 O O . CYS A 1 312 ? 3.062 -9.158 -23.182 1.00 53.50 312 CYS A O 1
#

Organism: Aspergillus oryzae (strain ATCC 42149 / RIB 40) (NCBI:txid510516)

Secondary structure (DSSP, 8-state):
----SSSSSSSSSSSTT-------EETTEE-SSS-S-PPEEE---TTEEEEETT-TTEEEES---TTS---B---SSSS----B-EEEEEE---TT-S---EEEE--TTSPTTEEEEEEETT-PPEEEEE-TT-EEEEE-TT-GGGTSS-TTPPEEEEE-S--SEEEEETT----PPPPPSEEEEEEE-TTTTTTTSTTGGGG-HHHHHHHHTSSEEEEEESS-TTBSS--SHHHHHHHTT-PPBP-GGGSPPPSEEEEE--TTTTSTTT---HHHHHHHHHHHHHHHHHH-TT-EEEEEEEETTEEEEEE-

Sequence (312 aa):
MIFARLMRFSLLSLAWAFQAAATILENGQERLNPYPGQAEQVSVDDSWKSYGADASEISYKGRWDSTYTSLFLVSSLDLRAIRYALLQLGVELYQWLTFRQLAVSFGEHTSKDVLVAYRIGGLDWEFSNVTANSAYQFVEPGSSALNETEYTDHKTFELRVQIDSVYVASDARLVKAAEFNRTVEIIGDSLASGQYATYEGLASWGFNFAAGLGNAEYTITTYQWSRASDVGDRANAAFGDKPEAWNFTAHRVADLVIINLGTNDARTVNNVPSDDYYQSYVKMVENVHGVWPDAQIVLMVRHYSHVSIGLC

=== Feature glossary ===
A reading guide for the features in this record.

Start from the sequence.

  · This is the polypeptide sequence — one letter per residue, N-terminus first. Length ranges from a few dozen residues for small domains to over a thousand for large multi-domain proteins.

Fold it, and you get atomic coordinates and the backbone conformation that goes with them.

  · Structure coordinates are given as an mmCIF _atom_site loop: one row per atom with element, residue name, chain id, sequence number, and x/y/z position in Å. Only the four main-chain atoms per residue are included here; side chains are omitted to keep the record compact.

  · Backbone dihedral angles. Every residue except chain termini has a φ (preceding-C → N → Cα → C) and a ψ (N → Cα → C → next-N). They are reported in degrees following the IUPAC sign convention. Secondary structure is essentially a statement about which (φ, ψ) basin each residue occupies.

  · The SS8 string is DSSP's per-residue secondary-structure call. α-helix (H) means an i→i+4 H-bond ladder; β-strand (E) means the residue participates in a β-sheet; 3₁₀ (G) and π (I) are tighter and wider helices; T/S are turns/bends; '-' is loop.

  · SS3 is a coarse helix/strand/coil call (letters a/b/c) made by the P-SEA algorithm from inter-Cα distances and dihedrals. It is less detailed than DSSP but needs only Cα positions.

Summarize the fold with a handful of shape descriptors and a per-residue structural alphabet.

  · Radius of gyration (Rg) is the root-mean-square distance of Cα atoms from their centroid — a single number for overall size and compactness. A globular domain of N residues has Rg ≈ 2.2·N^0.38 Å; an extended or disordered chain has a much larger Rg. The Cα contact count is the number of residue pairs whose Cα atoms are within 8 Å and are more than four positions apart in sequence — a standard proxy for tertiary packing density. The bounding box is the smallest axis-aligned box enclosing all Cα atoms.

  · The Foldseek 3Di string encodes local tertiary geometry as a 20-letter alphabet — one character per residue — derived from the relative positions of nearby Cα atoms. Unlike the amino-acid sequence, 3Di is a direct function of the 3D structure, so two proteins with the same fold have similar 3Di strings even at low sequence identity.

  · Solvent-accessible surface area (SASA) is the area in Å² traced out by the centre of a 1.4 Å probe sphere (a water molecule) rolled over the protein's van der Waals surface (Shrake–Rupley / Lee–Richards construction). Buried residues have near-zero SASA; fully exposed residues can exceed 200 Å². The total SASA scales roughly with the number of surface residues.

Ask how reliable the model is.

  · pLDDT (predicted Local Distance Difference Test) is AlphaFold's per-residue confidence score, ranging from 0 to 100. Values above 90 indicate high confidence (typically well-packed cores); 70–90 is confident; 50–70 low confidence; below 50 usually means the region is disordered or the prediction is unreliable there. AlphaFold stores pLDDT in the mmCIF B-factor column.

  · B-factor (Debye–Waller factor) reflects atomic displacement in the crystal lattice. It is an experimental observable (units Å²), not a prediction; low values mean the atom is pinned down, high values mean it moves or is heterogeneous across the crystal.

  · Predicted Aligned Error (PAE) is an AlphaFold confidence matrix: entry (i, j) is the expected error in the position of residue j, in ångströms, when the prediction is superimposed on the true structure at residue i. Low PAE within a block of residues means that block is internally rigid and well-predicted; high PAE between two blocks means their relative placement is uncertain even if each block individually is confident.

Place it in context: what it resembles, what it is annotated as, and how it looks.

  · Nearest PDB neighbors are the top structural matches found by Foldseek when searching this structure against the entire Protein Data Bank. Each hit reports a TM-score (0 to 1; >0.5 almost always implies the same fold) and an E-value. These are *structural* homologs — they may share no detectable sequence similarity.

  · Functional annotations link the protein to curated databases. InterPro entries identify conserved domains and families by matching the sequence against member-database signatures (Pfam, PROSITE, CDD, …). Gene Ontology (GO) terms describe molecular function, biological process, and cellular component in a controlled vocabulary. CATH places the structure in a hierarchical fold classification (Class/Architecture/Topology/Homologous-superfamily). The organism is the source species.

  · Three diagnostic plots accompany the record. The Cα contact map visualizes the tertiary structure as a 2D adjacency matrix (8 Å cutoff, sequence-local contacts suppressed). The Ramachandran plot shows the distribution of backbone (φ, ψ) torsions, with points in the α and β basins reflecting secondary structure content. The PAE plot shows AlphaFold's inter-residue confidence as a color matrix.

  · Six rendered views show the 3D structure from the faces of a cube — i.e. along ±x, ±y, ±z. Rendering representation is drawn randomly per protein from cartoon (secondary-structure ribbons), sticks (backbone bonds), or molecular surface; coloring is either N→C rainbow (blue at the N-terminus through red at the C-terminus) or one color per chain.